Protein AF-A0A8H5KRY2-F1 (afdb_monomer_lite)

pLDDT: mean 78.8, std 14.28, range [39.06, 96.19]

Radius of gyration: 26.5 Å; chains: 1; bounding box: 62×58×70 Å

Foldseek 3Di:
DADPVNVCVCVVVVDDDDPVRCVVNVVDPDDDPCVPVVVVVVVVVVVVDDPVVVVVVVVVCCPVPDDPPVVVVVVVVVVVVVVCPDPVVVVVVVVVVPPDDPPDPPDDPCPCVVVVPDDDCPVVPPPVLVVLLCVVLVVVVVLPLAAAAEEEEQDDDDSNSVSPCSSSVVRNHHYHYDHNPDADPRVLVSCQVRVHPYYDHDPVSVVRVVVRVLLDDALAAEEEDADDCVDPQCCVVFVVVCVVRNHHYDYRPHDDLVCVLVSQQVRLHQEYEDECVSVVSNVPDDDDPCSVVGNHRHYDYDDDDPCNVVD

Secondary structure (DSSP, 8-state):
---HHHHHHHHHH-----HHHHHHHTS-S---SSHHHHHHHHHHHHHTS-HHHHHHHHHHHHHHHSPPHHHHHHHHHHHHHHHHTSHHHHHHHHHHHHS------SS--GGGGGGTS----TTTTSHHHHHHHHHHHHHHHHTT--TT-EEEEE--S-HHHHHHHHHHHHTT-EEEE--TT--HHHHHHHHHHH--SEEEE-GGGHHHHHHHHTTPPPTT-EEEE-S-TTSHHHIIIIIHHHHHHT-EEEE-SS--TTTHHHHHHHTT-SEEEEEHHHHHHHHTSPP-TTTT-S----EEEESPPTTTTT-

Structure (mmCIF, N/CA/C/O backbone):
data_AF-A0A8H5KRY2-F1
#
_entry.id   AF-A0A8H5KRY2-F1
#
loop_
_atom_site.group_PDB
_atom_site.id
_atom_site.type_symbol
_atom_site.label_atom_id
_atom_site.label_alt_id
_atom_site.label_comp_id
_atom_site.label_asym_id
_atom_site.label_entity_id
_atom_site.label_seq_id
_atom_site.pdbx_PDB_ins_code
_atom_site.Cartn_x
_atom_site.Cartn_y
_atom_site.Cartn_z
_atom_site.occupancy
_atom_site.B_iso_or_equiv
_atom_site.auth_seq_id
_atom_site.auth_comp_id
_atom_site.auth_asym_id
_atom_site.auth_atom_id
_atom_site.pdbx_PDB_model_num
ATOM 1 N N . MET A 1 1 ? 9.762 26.889 -26.342 1.00 57.19 1 MET A N 1
ATOM 2 C CA . MET A 1 1 ? 8.916 25.683 -26.213 1.00 57.19 1 MET A CA 1
ATOM 3 C C . MET A 1 1 ? 9.144 24.834 -27.455 1.00 57.19 1 MET A C 1
ATOM 5 O O . MET A 1 1 ? 8.959 25.343 -28.556 1.00 57.19 1 MET A O 1
ATOM 9 N N . MET A 1 2 ? 9.650 23.611 -27.299 1.00 72.12 2 MET A N 1
ATOM 10 C CA . MET A 1 2 ? 9.962 22.719 -28.420 1.00 72.12 2 MET A CA 1
ATOM 11 C C . MET A 1 2 ? 8.685 22.324 -29.180 1.00 72.12 2 MET A C 1
ATOM 13 O O . MET A 1 2 ? 7.719 21.864 -28.579 1.00 72.12 2 MET A O 1
ATOM 17 N N . GLY A 1 3 ? 8.675 22.492 -30.505 1.00 74.50 3 GLY A N 1
ATOM 18 C CA . GLY A 1 3 ? 7.568 22.036 -31.351 1.00 74.50 3 GLY A CA 1
ATOM 19 C C . GLY A 1 3 ? 7.585 20.517 -31.581 1.00 74.50 3 GLY A C 1
ATOM 20 O O . GLY A 1 3 ? 8.650 19.899 -31.598 1.00 74.50 3 GLY A O 1
ATOM 21 N N . LEU A 1 4 ? 6.412 19.921 -31.836 1.00 68.44 4 LEU A N 1
ATOM 22 C CA . LEU A 1 4 ? 6.223 18.466 -31.984 1.00 68.44 4 LEU A CA 1
ATOM 23 C C . LEU A 1 4 ? 7.150 17.817 -33.028 1.00 68.44 4 LEU A C 1
ATOM 25 O O . LEU A 1 4 ? 7.629 16.706 -32.825 1.00 68.44 4 LEU A O 1
ATOM 29 N N . LEU A 1 5 ? 7.420 18.502 -34.143 1.00 78.69 5 LEU A N 1
ATOM 30 C CA . LEU A 1 5 ? 8.296 17.981 -35.198 1.00 78.69 5 LEU A CA 1
ATOM 31 C C . LEU A 1 5 ? 9.750 17.863 -34.733 1.00 78.69 5 LEU A C 1
ATOM 33 O O . LEU A 1 5 ? 10.396 16.854 -35.001 1.00 78.69 5 LEU A O 1
ATOM 37 N N . LYS A 1 6 ? 10.242 18.856 -33.983 1.00 79.19 6 LYS A N 1
ATOM 38 C CA . LYS A 1 6 ? 11.609 18.840 -33.453 1.00 79.19 6 LYS A CA 1
ATOM 39 C C . LYS A 1 6 ? 11.765 17.801 -32.342 1.00 79.19 6 LYS A C 1
ATOM 41 O O . LYS A 1 6 ? 12.785 17.122 -32.290 1.00 79.19 6 LYS A O 1
ATOM 46 N N . ALA A 1 7 ? 10.729 17.618 -31.519 1.00 78.19 7 ALA A N 1
ATOM 47 C CA . ALA A 1 7 ? 10.675 16.546 -30.525 1.00 78.19 7 ALA A CA 1
ATOM 48 C C . ALA A 1 7 ? 10.750 15.157 -31.179 1.00 78.19 7 ALA A C 1
ATOM 50 O O . ALA A 1 7 ? 11.554 14.322 -30.770 1.00 78.19 7 ALA A O 1
ATOM 51 N N . LYS A 1 8 ? 9.964 14.927 -32.241 1.00 79.50 8 LYS A N 1
ATOM 52 C CA . LYS A 1 8 ? 9.991 13.671 -33.007 1.00 79.50 8 LYS A CA 1
ATOM 53 C C . LYS A 1 8 ? 11.346 13.424 -33.667 1.00 79.50 8 LYS A C 1
ATOM 55 O O . LYS A 1 8 ? 11.845 12.311 -33.591 1.00 79.50 8 LYS A O 1
ATOM 60 N N . GLU A 1 9 ? 11.957 14.442 -34.273 1.00 86.38 9 GLU A N 1
ATOM 61 C CA . GLU A 1 9 ? 13.301 14.329 -34.857 1.00 86.38 9 GLU A CA 1
ATOM 62 C C . GLU A 1 9 ? 14.327 13.856 -33.815 1.00 86.38 9 GLU A C 1
ATOM 64 O O . GLU A 1 9 ? 15.066 12.910 -34.076 1.00 86.38 9 GLU A O 1
ATOM 69 N N . LEU A 1 10 ? 14.351 14.464 -32.624 1.00 84.12 10 LEU A N 1
ATOM 70 C CA . LEU A 1 10 ? 15.296 14.099 -31.564 1.00 84.12 10 LEU A CA 1
ATOM 71 C C . LEU A 1 10 ? 15.078 12.669 -31.054 1.00 84.12 10 LEU A C 1
ATOM 73 O O . LEU A 1 10 ? 16.037 11.906 -30.956 1.00 84.12 10 LEU A O 1
ATOM 77 N N . LEU A 1 11 ? 13.824 12.289 -30.789 1.00 79.50 11 LEU A N 1
ATOM 78 C CA . LEU A 1 11 ? 13.480 10.952 -30.295 1.00 79.50 11 LEU A CA 1
ATOM 79 C C . LEU A 1 11 ? 13.771 9.849 -31.320 1.00 79.50 11 LEU A C 1
ATOM 81 O O . LEU A 1 11 ? 14.232 8.776 -30.945 1.00 79.50 11 LEU A O 1
ATOM 85 N N . LEU A 1 12 ? 13.514 10.104 -32.605 1.00 78.62 12 LEU A N 1
ATOM 86 C CA . LEU A 1 12 ? 13.678 9.102 -33.663 1.00 78.62 12 LEU A CA 1
ATOM 87 C C . LEU A 1 12 ? 15.126 8.964 -34.143 1.00 78.62 12 LEU A C 1
ATOM 89 O O . LEU A 1 12 ? 15.517 7.890 -34.589 1.00 78.62 12 LEU A O 1
ATOM 93 N N . THR A 1 13 ? 15.921 10.035 -34.083 1.00 86.94 13 THR A N 1
ATOM 94 C CA . THR A 1 13 ? 17.319 10.006 -34.548 1.00 86.94 13 THR A CA 1
ATOM 95 C C . THR A 1 13 ? 18.311 9.667 -33.443 1.00 86.94 13 THR A C 1
ATOM 97 O O . THR A 1 13 ? 19.417 9.225 -33.746 1.00 86.94 13 THR A O 1
ATOM 100 N N . GLY A 1 14 ? 17.953 9.898 -32.174 1.00 79.38 14 GLY A N 1
ATOM 101 C CA . GLY A 1 14 ? 18.847 9.687 -31.035 1.00 79.38 14 GLY A CA 1
ATOM 102 C C . GLY A 1 14 ? 20.117 10.544 -31.081 1.00 79.38 14 GLY A C 1
ATOM 103 O O . GLY A 1 14 ? 21.103 10.206 -30.426 1.00 79.38 14 GLY A O 1
ATOM 104 N N . ARG A 1 15 ? 20.138 11.624 -31.878 1.00 88.38 15 ARG A N 1
ATOM 105 C CA . ARG A 1 15 ? 21.327 12.472 -32.000 1.00 88.38 15 ARG A CA 1
ATOM 106 C C . ARG A 1 15 ? 21.624 13.165 -30.675 1.00 88.38 15 ARG A C 1
ATOM 108 O O . ARG A 1 15 ? 20.718 13.628 -29.981 1.00 88.38 15 ARG A O 1
ATOM 115 N N . LEU A 1 16 ? 22.909 13.297 -30.370 1.00 83.56 16 LEU A N 1
ATOM 116 C CA . LEU A 1 16 ? 23.347 14.124 -29.257 1.00 83.56 16 LEU A CA 1
ATOM 117 C C . LEU A 1 16 ? 23.107 15.601 -29.593 1.00 83.56 16 LEU A C 1
ATOM 119 O O . LEU A 1 16 ? 23.296 16.039 -30.731 1.00 83.56 16 LEU A O 1
ATOM 123 N N . VAL A 1 17 ? 22.666 16.343 -28.586 1.00 87.81 17 VAL A N 1
ATOM 124 C CA . VAL A 1 17 ? 22.404 17.783 -28.627 1.00 87.81 17 VAL A CA 1
ATOM 125 C C . VAL A 1 17 ? 23.315 18.461 -27.618 1.00 87.81 17 VAL A C 1
ATOM 127 O O . VAL A 1 17 ? 23.523 17.936 -26.523 1.00 87.81 17 VAL A O 1
ATOM 130 N N . ASP A 1 18 ? 23.886 19.599 -27.998 1.00 89.62 18 ASP A N 1
ATOM 131 C CA . ASP A 1 18 ? 24.732 20.381 -27.101 1.00 89.62 18 ASP A CA 1
ATOM 132 C C . ASP A 1 18 ? 23.902 21.162 -26.070 1.00 89.62 18 ASP A C 1
ATOM 134 O O . ASP A 1 18 ? 22.686 21.325 -26.194 1.00 89.62 18 ASP A O 1
ATOM 138 N N . VAL A 1 19 ? 24.571 21.630 -25.017 1.00 84.12 19 VAL A N 1
ATOM 139 C CA . VAL A 1 19 ? 23.925 22.288 -23.874 1.00 84.12 19 VAL A CA 1
ATOM 140 C C . VAL A 1 19 ? 23.198 23.580 -24.286 1.00 84.12 19 VAL A C 1
ATOM 142 O O . VAL A 1 19 ? 22.109 23.855 -23.775 1.00 84.12 19 VAL A O 1
ATOM 145 N N . ASP A 1 20 ? 23.739 24.337 -25.243 1.00 85.88 20 ASP A N 1
ATOM 146 C CA . ASP A 1 20 ? 23.139 25.587 -25.721 1.00 85.88 20 ASP A CA 1
ATOM 147 C C . ASP A 1 20 ? 21.869 25.326 -26.541 1.00 85.88 20 ASP A C 1
ATOM 149 O O . ASP A 1 20 ? 20.881 26.063 -26.445 1.00 85.88 20 ASP A O 1
ATOM 153 N N . GLU A 1 21 ? 21.870 24.266 -27.349 1.00 86.25 21 GLU A N 1
ATOM 154 C CA . GLU A 1 21 ? 20.712 23.804 -28.101 1.00 86.25 21 GLU A CA 1
ATOM 155 C C . GLU A 1 21 ? 19.612 23.333 -27.142 1.00 86.25 21 GLU A C 1
ATOM 157 O O . GLU A 1 21 ? 18.461 23.752 -27.270 1.00 86.25 21 GLU A O 1
ATOM 162 N N . VAL A 1 22 ? 19.957 22.530 -26.132 1.00 86.12 22 VAL A N 1
ATOM 163 C CA . VAL A 1 22 ? 19.016 22.030 -25.116 1.00 86.12 22 VAL A CA 1
ATOM 164 C C . VAL A 1 22 ? 18.377 23.188 -24.329 1.00 86.12 22 VAL A C 1
ATOM 166 O O . VAL A 1 22 ? 17.161 23.175 -24.101 1.00 86.12 22 VAL A O 1
ATOM 169 N N . LEU A 1 23 ? 19.149 24.227 -23.985 1.00 86.06 23 LEU A N 1
ATOM 170 C CA . LEU A 1 23 ? 18.635 25.440 -23.339 1.00 86.06 23 LEU A CA 1
ATOM 171 C C . LEU A 1 23 ? 17.669 26.211 -24.257 1.00 86.06 23 LEU A C 1
ATOM 173 O O . LEU A 1 23 ? 16.563 26.555 -23.843 1.00 86.06 23 LEU A O 1
ATOM 177 N N . LYS A 1 24 ? 18.023 26.424 -25.533 1.00 85.94 24 LYS A N 1
ATOM 178 C CA . LYS A 1 24 ? 17.151 27.101 -26.521 1.00 85.94 24 LYS A CA 1
ATOM 179 C C . LYS A 1 24 ? 15.856 26.338 -26.791 1.00 85.94 24 LYS A C 1
ATOM 181 O O . LYS A 1 24 ? 14.807 26.940 -27.026 1.00 85.94 24 LYS A O 1
ATOM 186 N N . LEU A 1 25 ? 15.923 25.011 -26.760 1.00 85.00 25 LEU A N 1
ATOM 187 C CA . LEU A 1 25 ? 14.765 24.138 -26.921 1.00 85.00 25 LEU A CA 1
ATOM 188 C C . LEU A 1 25 ? 13.836 24.167 -25.694 1.00 85.00 25 LEU A C 1
ATOM 190 O O . LEU A 1 25 ? 12.665 23.791 -25.811 1.00 85.00 25 LEU A O 1
ATOM 194 N N . GLY A 1 26 ? 14.317 24.672 -24.552 1.00 82.31 26 GLY A N 1
ATOM 195 C CA . GLY A 1 26 ? 13.592 24.696 -23.282 1.00 82.31 26 GLY A CA 1
ATOM 196 C C . GLY A 1 26 ? 13.529 23.328 -22.605 1.00 82.31 26 GLY A C 1
ATOM 197 O O . GLY A 1 26 ? 12.585 23.062 -21.868 1.00 82.31 26 GLY A O 1
ATOM 198 N N . LEU A 1 27 ? 14.490 22.448 -22.902 1.00 81.31 27 LEU A N 1
ATOM 199 C CA . LEU A 1 27 ? 14.669 21.163 -22.220 1.00 81.31 27 LEU A CA 1
ATOM 200 C C . LEU A 1 27 ? 15.447 21.314 -20.903 1.00 81.31 27 LEU A C 1
ATOM 202 O O . LEU A 1 27 ? 15.324 20.474 -20.018 1.00 81.31 27 LEU A O 1
ATOM 206 N N . LEU A 1 28 ? 16.228 22.390 -20.777 1.00 84.25 28 LEU A N 1
ATOM 207 C CA . LEU A 1 28 ? 16.838 22.846 -19.532 1.00 84.25 28 LEU A CA 1
ATOM 208 C C . LEU A 1 28 ? 16.259 24.206 -19.153 1.00 84.25 28 LEU A C 1
ATOM 210 O O . LEU A 1 28 ? 15.974 25.031 -20.022 1.00 84.25 28 LEU A O 1
ATOM 214 N N . THR A 1 29 ? 16.117 24.435 -17.851 1.00 81.12 29 THR A N 1
ATOM 215 C CA . THR A 1 29 ? 15.666 25.722 -17.309 1.00 81.12 29 THR A CA 1
ATOM 216 C C . THR A 1 29 ? 16.827 26.708 -17.178 1.00 81.12 29 THR A C 1
ATOM 218 O O . THR A 1 29 ? 16.670 27.884 -17.490 1.00 81.12 29 THR A O 1
ATOM 221 N N . GLU A 1 30 ? 17.994 26.235 -16.736 1.00 86.00 30 GLU A N 1
ATOM 222 C CA . GLU A 1 30 ? 19.209 27.035 -16.558 1.00 86.00 30 GLU A CA 1
ATOM 223 C C . GLU A 1 30 ? 20.464 26.146 -16.591 1.00 86.00 30 GLU A C 1
ATOM 225 O O . GLU A 1 30 ? 20.375 24.924 -16.451 1.00 86.00 30 GLU A O 1
ATOM 230 N N . ILE A 1 31 ? 21.631 26.770 -16.766 1.00 87.25 31 ILE A N 1
ATOM 231 C CA . ILE A 1 31 ? 22.956 26.140 -16.686 1.00 87.25 31 ILE A CA 1
ATOM 232 C C . ILE A 1 31 ? 23.685 26.783 -15.503 1.00 87.25 31 ILE A C 1
ATOM 234 O O . ILE A 1 31 ? 23.642 28.002 -15.349 1.00 87.25 31 ILE A O 1
ATOM 238 N N . SER A 1 32 ? 24.341 25.978 -14.667 1.00 89.56 32 SER A N 1
ATOM 239 C CA . SER A 1 32 ? 25.079 26.458 -13.495 1.00 89.56 32 SER A CA 1
ATOM 240 C C . SER A 1 32 ? 26.423 25.748 -13.371 1.00 89.56 32 SER A C 1
ATOM 242 O O . SER A 1 32 ? 26.492 24.534 -13.562 1.00 89.56 32 SER A O 1
ATOM 244 N N . ASP A 1 33 ? 27.463 26.503 -13.009 1.00 91.19 33 ASP A N 1
ATOM 245 C CA . ASP A 1 33 ? 28.808 25.977 -12.741 1.00 91.19 33 ASP A CA 1
ATOM 246 C C . ASP A 1 33 ? 28.853 25.113 -11.465 1.00 91.19 33 ASP A C 1
ATOM 248 O O . ASP A 1 33 ? 29.684 24.211 -11.356 1.00 91.19 33 ASP A O 1
ATOM 252 N N . ASP A 1 34 ? 27.929 25.347 -10.521 1.00 92.50 34 ASP A N 1
ATOM 253 C CA . ASP A 1 34 ? 27.713 24.511 -9.333 1.00 92.50 34 ASP A CA 1
ATOM 254 C C . ASP A 1 34 ? 26.227 24.106 -9.223 1.00 92.50 34 ASP A C 1
ATOM 256 O O . ASP A 1 34 ? 25.438 24.712 -8.481 1.00 92.50 34 ASP A O 1
ATOM 260 N N . PRO A 1 35 ? 25.809 23.060 -9.963 1.00 87.75 35 PRO A N 1
ATOM 261 C CA . PRO A 1 35 ? 24.406 22.664 -10.049 1.00 87.75 35 PRO A CA 1
ATOM 262 C C . PRO A 1 35 ? 23.843 22.190 -8.707 1.00 87.75 35 PRO A C 1
ATOM 264 O O . PRO A 1 35 ? 22.639 22.297 -8.469 1.00 87.75 35 PRO A O 1
ATOM 267 N N . LYS A 1 36 ? 24.693 21.686 -7.803 1.00 87.31 36 LYS A N 1
ATOM 268 C CA . LYS A 1 36 ? 24.257 21.209 -6.489 1.00 87.31 36 LYS A CA 1
ATOM 269 C C . LYS A 1 36 ? 23.879 22.378 -5.590 1.00 87.31 36 LYS A C 1
ATOM 271 O O . LYS A 1 36 ? 22.812 22.346 -4.975 1.00 87.31 36 LYS A O 1
ATOM 276 N N . VAL A 1 37 ? 24.730 23.402 -5.518 1.00 93.94 37 VAL A N 1
ATOM 277 C CA . VAL A 1 37 ? 24.430 24.617 -4.749 1.00 93.94 37 VAL A CA 1
ATOM 278 C C . VAL A 1 37 ? 23.183 25.291 -5.307 1.00 93.94 37 VAL A C 1
ATOM 280 O O . VAL A 1 37 ? 22.280 25.643 -4.546 1.00 93.94 37 VAL A O 1
ATOM 283 N N . ARG A 1 38 ? 23.078 25.382 -6.635 1.00 92.25 38 ARG A N 1
ATOM 284 C CA . ARG A 1 38 ? 21.930 26.014 -7.276 1.00 92.25 38 ARG A CA 1
ATOM 285 C C . ARG A 1 38 ? 20.615 25.268 -7.028 1.00 92.25 38 ARG A C 1
ATOM 287 O O . ARG A 1 38 ? 19.607 25.895 -6.704 1.00 92.25 38 ARG A O 1
ATOM 294 N N . ALA A 1 39 ? 20.627 23.935 -7.083 1.00 86.94 39 ALA A N 1
ATOM 295 C CA . ALA A 1 39 ? 19.458 23.118 -6.757 1.00 86.94 39 ALA A CA 1
ATOM 296 C C . ALA A 1 39 ? 18.996 23.305 -5.299 1.00 86.94 39 ALA A C 1
ATOM 298 O O . ALA A 1 39 ? 17.795 23.375 -5.037 1.00 86.94 39 ALA A O 1
ATOM 299 N N . LEU A 1 40 ? 19.933 23.421 -4.351 1.00 91.12 40 LEU A N 1
ATOM 300 C CA . LEU A 1 40 ? 19.617 23.680 -2.942 1.00 91.12 40 LEU A CA 1
ATOM 301 C C . LEU A 1 40 ? 19.021 25.075 -2.730 1.00 91.12 40 LEU A C 1
ATOM 303 O O . LEU A 1 40 ? 18.095 25.232 -1.935 1.00 91.12 40 LEU A O 1
ATOM 307 N N . GLU A 1 41 ? 19.510 26.080 -3.455 1.00 93.00 41 GLU A N 1
ATOM 308 C CA . GLU A 1 41 ? 18.940 27.425 -3.416 1.00 93.00 41 GLU A CA 1
ATOM 309 C C . GLU A 1 41 ? 17.497 27.439 -3.941 1.00 93.00 41 GLU A C 1
ATOM 311 O O . GLU A 1 41 ? 16.611 27.989 -3.287 1.00 93.00 41 GLU A O 1
ATOM 316 N N . LEU A 1 42 ? 17.243 26.771 -5.070 1.00 90.12 42 LEU A N 1
ATOM 317 C CA . LEU A 1 42 ? 15.901 26.575 -5.625 1.00 90.12 42 LEU A CA 1
ATOM 318 C C . LEU A 1 42 ? 14.976 25.849 -4.644 1.00 90.12 42 LEU A C 1
ATOM 320 O O . LEU A 1 42 ? 13.846 26.280 -4.426 1.00 90.12 42 LEU A O 1
ATOM 324 N N . ALA A 1 43 ? 15.455 24.780 -4.007 1.00 86.50 43 ALA A N 1
ATOM 325 C CA . ALA A 1 43 ? 14.689 24.060 -2.995 1.00 86.50 43 ALA A CA 1
ATOM 326 C C . ALA A 1 43 ? 14.328 24.966 -1.806 1.00 86.50 43 ALA A C 1
ATOM 328 O O . ALA A 1 43 ? 13.189 24.940 -1.336 1.00 86.50 43 ALA A O 1
ATOM 329 N N . ARG A 1 44 ? 15.263 25.817 -1.363 1.00 92.31 44 ARG A N 1
ATOM 330 C CA . ARG A 1 44 ? 15.027 26.805 -0.303 1.00 92.31 44 ARG A CA 1
ATOM 331 C C . ARG A 1 44 ? 13.965 27.822 -0.723 1.00 92.31 44 ARG A C 1
ATOM 333 O O . ARG A 1 44 ? 13.012 28.026 0.021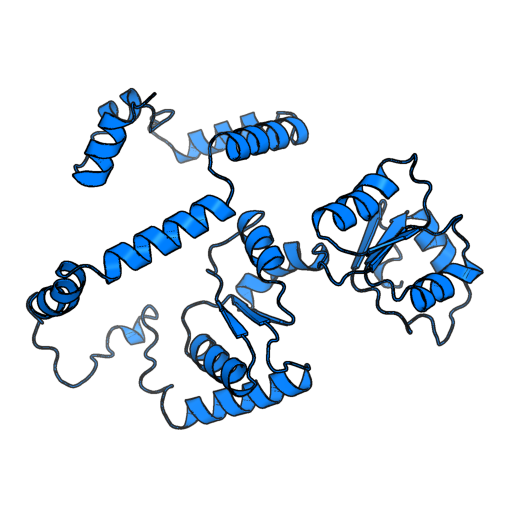 1.00 92.31 44 ARG A O 1
ATOM 340 N N . GLN A 1 45 ? 14.080 28.390 -1.923 1.00 91.69 45 GLN A N 1
ATOM 341 C CA . GLN A 1 45 ? 13.098 29.334 -2.471 1.00 91.69 45 GLN A CA 1
ATOM 342 C C . GLN A 1 45 ? 11.696 28.712 -2.555 1.00 91.69 45 GLN A C 1
ATOM 344 O O . GLN A 1 45 ? 10.718 29.324 -2.138 1.00 91.69 45 GLN A O 1
ATOM 349 N N . LEU A 1 46 ? 11.589 27.470 -3.035 1.00 87.69 46 LEU A N 1
ATOM 350 C CA . LEU A 1 46 ? 10.314 26.751 -3.107 1.00 87.69 46 LEU A CA 1
ATOM 351 C C . LEU A 1 46 ? 9.744 26.422 -1.720 1.00 87.69 46 LEU A C 1
ATOM 353 O O . LEU A 1 46 ? 8.527 26.405 -1.558 1.00 87.69 46 LEU A O 1
ATOM 357 N N . SER A 1 47 ? 10.595 26.185 -0.718 1.00 87.50 47 SER A N 1
ATOM 358 C CA . SER A 1 47 ? 10.160 25.882 0.653 1.00 87.50 47 SER A CA 1
ATOM 359 C C . SER A 1 47 ? 9.557 27.080 1.396 1.00 87.50 47 SER A C 1
ATOM 361 O O . SER A 1 47 ? 8.777 26.885 2.324 1.00 87.50 47 SER A O 1
ATOM 363 N N . GLU A 1 48 ? 9.888 28.307 0.983 1.00 89.81 48 GLU A N 1
ATOM 364 C CA . GLU A 1 48 ? 9.331 29.545 1.550 1.00 89.81 48 GLU A CA 1
ATOM 365 C C . GLU A 1 48 ? 7.923 29.856 1.014 1.00 89.81 48 GLU A C 1
ATOM 367 O O . GLU A 1 48 ? 7.206 30.690 1.569 1.00 89.81 48 GLU A O 1
ATOM 372 N N . LEU A 1 49 ? 7.508 29.187 -0.064 1.00 87.81 49 LEU A N 1
ATOM 373 C CA . LEU A 1 49 ? 6.205 29.381 -0.686 1.00 87.81 49 LEU A CA 1
ATOM 374 C C . LEU A 1 49 ? 5.120 28.512 -0.016 1.00 87.81 49 LEU A C 1
ATOM 376 O O . LEU A 1 49 ? 5.415 27.450 0.538 1.00 87.81 49 LEU A O 1
ATOM 380 N N . PRO A 1 50 ? 3.831 28.902 -0.099 1.00 80.69 50 PRO A N 1
ATOM 381 C CA . PRO A 1 50 ? 2.737 28.128 0.487 1.00 80.69 50 PRO A CA 1
ATOM 382 C C . PRO A 1 50 ? 2.642 26.714 -0.109 1.00 80.69 50 PRO A C 1
ATOM 384 O O . PRO A 1 50 ? 2.216 26.525 -1.253 1.00 80.69 50 PRO A O 1
ATOM 387 N N . SER A 1 51 ? 2.995 25.709 0.695 1.00 69.00 51 SER A N 1
ATOM 388 C CA . SER A 1 51 ? 3.148 24.310 0.270 1.00 69.00 51 SER A CA 1
ATOM 389 C C . SER A 1 51 ? 1.888 23.716 -0.368 1.00 69.00 51 SER A C 1
ATOM 391 O O . SER A 1 51 ? 1.976 23.037 -1.389 1.00 69.00 51 SER A O 1
ATOM 393 N N . VAL A 1 52 ? 0.704 24.025 0.171 1.00 62.53 52 VAL A N 1
ATOM 394 C CA . VAL A 1 52 ? -0.589 23.547 -0.355 1.00 62.53 52 VAL A CA 1
ATOM 395 C C . VAL A 1 52 ? -0.887 24.126 -1.743 1.00 62.53 52 VAL A C 1
ATOM 397 O O . VAL A 1 52 ? -1.357 23.412 -2.631 1.00 62.53 52 VAL A O 1
ATOM 400 N N . SER A 1 53 ? -0.578 25.408 -1.955 1.00 65.44 53 SER A N 1
ATOM 401 C CA . SER A 1 53 ? -0.804 26.091 -3.235 1.00 65.44 53 SER A CA 1
ATOM 402 C C . SER A 1 53 ? 0.158 25.587 -4.312 1.00 65.44 53 SER A C 1
ATOM 404 O O . SER A 1 53 ? -0.255 25.284 -5.434 1.00 65.44 53 SER A O 1
ATOM 406 N N . LEU A 1 54 ? 1.433 25.403 -3.951 1.00 72.81 54 LEU A N 1
ATOM 407 C CA . LEU A 1 54 ? 2.429 24.801 -4.834 1.00 72.81 54 LEU A CA 1
ATOM 408 C C . LEU A 1 54 ? 2.074 23.360 -5.212 1.00 72.81 54 LEU A C 1
ATOM 410 O O . LEU A 1 54 ? 2.121 23.013 -6.390 1.00 72.81 54 LEU A O 1
ATOM 414 N N . ALA A 1 55 ? 1.681 22.532 -4.240 1.00 64.81 55 ALA A N 1
ATOM 415 C CA . ALA A 1 55 ? 1.289 21.146 -4.487 1.00 64.81 55 ALA A CA 1
ATOM 416 C C . ALA A 1 55 ? 0.067 21.052 -5.413 1.00 64.81 55 ALA A C 1
ATOM 418 O O . ALA A 1 55 ? 0.048 20.236 -6.337 1.00 64.81 55 ALA A O 1
ATOM 419 N N . SER A 1 56 ? -0.922 21.926 -5.213 1.00 60.34 56 SER A N 1
ATOM 420 C CA . SER A 1 56 ? -2.118 21.993 -6.061 1.00 60.34 56 SER A CA 1
ATOM 421 C C . SER A 1 56 ? -1.777 22.451 -7.480 1.00 60.34 56 SER A C 1
ATOM 423 O O . SER A 1 56 ? -2.232 21.846 -8.447 1.00 60.34 56 SER A O 1
ATOM 425 N N . SER A 1 57 ? -0.916 23.464 -7.616 1.00 70.62 57 SER A N 1
ATOM 426 C CA . SER A 1 57 ? -0.460 23.978 -8.915 1.00 70.62 57 SER A CA 1
ATOM 427 C C . SER A 1 57 ? 0.349 22.935 -9.688 1.00 70.62 57 SER A C 1
ATOM 429 O O . SER A 1 57 ? 0.125 22.738 -10.880 1.00 70.62 57 SER A O 1
ATOM 431 N N . LYS A 1 58 ? 1.240 22.206 -9.002 1.00 73.06 58 LYS A N 1
ATOM 432 C CA . LYS A 1 58 ? 1.994 21.088 -9.581 1.00 73.06 58 LYS A CA 1
ATOM 433 C C . LYS A 1 58 ? 1.057 19.983 -10.069 1.00 73.06 58 LYS A C 1
ATOM 435 O O . LYS A 1 58 ? 1.153 19.572 -11.219 1.00 73.06 58 LYS A O 1
ATOM 440 N N . THR A 1 59 ? 0.116 19.566 -9.224 1.00 60.00 59 THR A N 1
ATOM 441 C CA . THR A 1 59 ? -0.854 18.512 -9.558 1.00 60.00 59 THR A CA 1
ATOM 442 C C . THR A 1 59 ? -1.717 18.916 -10.754 1.00 60.00 59 THR A C 1
ATOM 444 O O . THR A 1 59 ? -1.933 18.113 -11.658 1.00 60.00 59 THR A O 1
ATOM 447 N N . ALA A 1 60 ? -2.182 20.168 -10.805 1.00 62.22 60 ALA A N 1
ATOM 448 C CA . ALA A 1 60 ? -2.968 20.684 -11.922 1.00 62.22 60 ALA A CA 1
ATOM 449 C C . ALA A 1 60 ? -2.172 20.685 -13.236 1.00 62.22 60 ALA A C 1
ATOM 451 O O . ALA A 1 60 ? -2.699 20.268 -14.266 1.00 62.22 60 ALA A O 1
ATOM 452 N N . LEU A 1 61 ? -0.898 21.090 -13.202 1.00 63.81 61 LEU A N 1
ATOM 453 C CA . LEU A 1 61 ? -0.012 21.042 -14.367 1.00 63.81 61 LEU A CA 1
ATOM 454 C C . LEU A 1 61 ? 0.223 19.604 -14.839 1.00 63.81 61 LEU A C 1
ATOM 456 O O . LEU A 1 61 ? 0.059 19.325 -16.022 1.00 63.81 61 LEU A O 1
ATOM 460 N N . GLU A 1 62 ? 0.536 18.685 -13.925 1.00 58.50 62 GLU A N 1
ATOM 461 C CA . GLU A 1 62 ? 0.767 17.272 -14.250 1.00 58.50 62 GLU A CA 1
ATOM 462 C C . GLU A 1 62 ? -0.489 16.616 -14.842 1.00 58.50 62 GLU A C 1
ATOM 464 O O . GLU A 1 62 ? -0.418 15.938 -15.864 1.00 58.50 62 GLU A O 1
ATOM 469 N N . THR A 1 63 ? -1.656 16.887 -14.259 1.00 57.78 63 THR A N 1
ATOM 470 C CA . THR A 1 63 ? -2.935 16.314 -14.712 1.00 57.78 63 THR A CA 1
ATOM 471 C C . THR A 1 63 ? -3.391 16.889 -16.057 1.00 57.78 63 THR A C 1
ATOM 473 O O . THR A 1 63 ? -4.089 16.215 -16.809 1.00 57.78 63 THR A O 1
ATOM 476 N N . THR A 1 64 ? -3.016 18.134 -16.370 1.00 58.00 64 THR A N 1
ATOM 477 C CA . THR A 1 64 ? -3.403 18.805 -17.624 1.00 58.00 64 THR A CA 1
ATOM 478 C C . THR A 1 64 ? -2.452 18.474 -18.776 1.00 58.00 64 THR A C 1
ATOM 480 O O . THR A 1 64 ? -2.875 18.448 -19.930 1.00 58.00 64 THR A O 1
ATOM 483 N N . LEU A 1 65 ? -1.166 18.247 -18.487 1.00 59.03 65 LEU A N 1
ATOM 484 C CA . LEU A 1 65 ? -0.125 18.066 -19.505 1.00 59.03 65 LEU A CA 1
ATOM 485 C C . LEU A 1 65 ? 0.150 16.600 -19.851 1.00 59.03 65 LEU A C 1
ATOM 487 O O . LEU A 1 65 ? 0.540 16.315 -20.983 1.00 59.03 65 LEU A O 1
ATOM 491 N N . PHE A 1 66 ? -0.048 15.673 -18.914 1.00 58.50 66 PHE A N 1
ATOM 492 C CA . PHE A 1 66 ? 0.154 14.247 -19.155 1.00 58.50 66 PHE A CA 1
ATOM 493 C C . PHE A 1 66 ? -1.198 13.559 -19.346 1.00 58.50 66 PHE A C 1
ATOM 495 O O . PHE A 1 66 ? -2.146 13.808 -18.601 1.00 58.50 66 PHE A O 1
ATOM 502 N N . HIS A 1 67 ? -1.305 12.691 -20.359 1.00 55.44 67 HIS A N 1
ATOM 503 C CA . HIS A 1 67 ? -2.497 11.864 -20.535 1.00 55.44 67 HIS A CA 1
ATOM 504 C C . HIS A 1 67 ? -2.774 11.106 -19.228 1.00 55.44 67 HIS A C 1
ATOM 506 O O . HIS A 1 67 ? -1.842 10.714 -18.521 1.00 55.44 67 HIS A O 1
ATOM 512 N N . ASN A 1 68 ? -4.051 10.904 -18.883 1.00 63.03 68 ASN A N 1
ATOM 513 C CA . ASN A 1 68 ? -4.383 10.124 -17.694 1.00 63.03 68 ASN A CA 1
ATOM 514 C C . ASN A 1 68 ? -3.670 8.758 -17.755 1.00 63.03 68 ASN A C 1
ATOM 516 O O . ASN A 1 68 ? -3.541 8.170 -18.828 1.00 63.03 68 ASN A O 1
ATOM 520 N N . MET A 1 69 ? -3.195 8.265 -16.606 1.00 57.78 69 MET A N 1
ATOM 521 C CA . MET A 1 69 ? -2.372 7.047 -16.499 1.00 57.78 69 MET A CA 1
ATOM 522 C C . MET A 1 69 ? -2.948 5.863 -17.291 1.00 57.78 69 MET A C 1
ATOM 524 O O . MET A 1 69 ? -2.218 5.088 -17.896 1.00 57.78 69 MET A O 1
ATOM 528 N N . LYS A 1 70 ? -4.280 5.757 -17.337 1.00 53.94 70 LYS A N 1
ATOM 529 C CA . LYS A 1 70 ? -5.001 4.725 -18.084 1.00 53.94 70 LYS A CA 1
ATOM 530 C C . LYS A 1 70 ? -4.762 4.801 -19.598 1.00 53.94 70 LYS A C 1
ATOM 532 O O . LYS A 1 70 ? -4.635 3.758 -20.227 1.00 53.94 70 LYS A O 1
ATOM 537 N N . SER A 1 71 ? -4.706 5.999 -20.177 1.00 62.75 71 SER A N 1
ATOM 538 C CA . SER A 1 71 ? -4.374 6.197 -21.592 1.00 62.75 71 SER A CA 1
ATOM 539 C C . SER A 1 71 ? -2.911 5.864 -21.862 1.00 62.75 71 SER A C 1
ATOM 541 O O . SER A 1 71 ? -2.645 5.116 -22.790 1.00 62.75 71 SER A O 1
ATOM 543 N N . CYS A 1 72 ? -1.983 6.322 -21.012 1.00 59.34 72 CYS A N 1
ATOM 544 C CA . CYS A 1 72 ? -0.558 6.004 -21.160 1.00 59.34 72 CYS A CA 1
ATOM 545 C C . CYS A 1 72 ? -0.302 4.493 -21.122 1.00 59.34 72 CYS A C 1
ATOM 547 O O . CYS A 1 72 ? 0.385 3.972 -21.990 1.00 59.34 72 CYS A O 1
ATOM 549 N N . LEU A 1 73 ? -0.897 3.785 -20.156 1.00 58.03 73 LEU A N 1
ATOM 550 C CA . LEU A 1 73 ? -0.771 2.329 -20.041 1.00 58.03 73 LEU A CA 1
ATOM 551 C C . LEU A 1 73 ? -1.389 1.603 -21.240 1.00 58.03 73 LEU A C 1
ATOM 553 O O . LEU A 1 73 ? -0.859 0.593 -21.693 1.00 58.03 73 LEU A O 1
ATOM 557 N N . LYS A 1 74 ? -2.511 2.1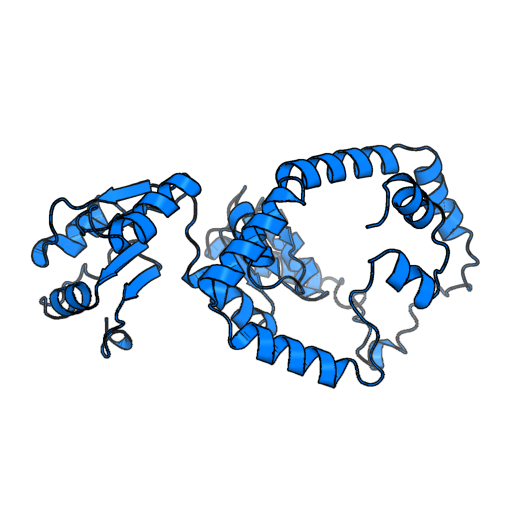07 -21.766 1.00 65.12 74 LYS A N 1
ATOM 558 C CA . LYS A 1 74 ? -3.137 1.540 -22.962 1.00 65.12 74 LYS A CA 1
ATOM 559 C C . LYS A 1 74 ? -2.243 1.724 -24.190 1.00 65.12 74 LYS A C 1
ATOM 561 O O . LYS A 1 74 ? -2.006 0.753 -24.902 1.00 65.12 74 LYS A O 1
ATOM 566 N N . ASP A 1 75 ? -1.717 2.927 -24.388 1.00 64.56 75 ASP A N 1
ATOM 567 C CA . ASP A 1 75 ? -0.800 3.234 -25.484 1.00 64.56 75 ASP A CA 1
ATOM 568 C C . ASP A 1 75 ? 0.492 2.411 -25.358 1.00 64.56 75 ASP A C 1
ATOM 570 O O . ASP A 1 75 ? 0.985 1.888 -26.351 1.00 64.56 75 ASP A O 1
ATOM 574 N N . GLU A 1 76 ? 1.014 2.216 -24.144 1.00 61.31 76 GLU A N 1
ATOM 575 C CA . GLU A 1 76 ? 2.193 1.384 -23.885 1.00 61.31 76 GLU A CA 1
ATOM 576 C C . GLU A 1 76 ? 1.948 -0.088 -24.241 1.00 61.31 76 GLU A C 1
ATOM 578 O O . GLU A 1 76 ? 2.764 -0.693 -24.935 1.00 61.31 76 GLU A O 1
ATOM 583 N N . VAL A 1 77 ? 0.801 -0.654 -23.845 1.00 62.59 77 VAL A N 1
ATOM 584 C CA . VAL A 1 77 ? 0.409 -2.023 -24.218 1.00 62.59 77 VAL A CA 1
ATOM 585 C C . VAL A 1 77 ? 0.253 -2.160 -25.733 1.00 62.59 77 VAL A C 1
ATOM 587 O O . VAL A 1 77 ? 0.737 -3.138 -26.309 1.00 62.59 77 VAL A O 1
ATOM 590 N N . GLU A 1 78 ? -0.396 -1.199 -26.393 1.00 63.72 78 GLU A N 1
ATOM 591 C CA . GLU A 1 78 ? -0.604 -1.213 -27.845 1.00 63.72 78 GLU A CA 1
ATOM 592 C C . GLU A 1 78 ? 0.722 -1.075 -28.610 1.00 63.72 78 GLU A C 1
ATOM 594 O O . GLU A 1 78 ? 0.993 -1.862 -29.520 1.00 63.72 78 GLU A O 1
ATOM 599 N N . VAL A 1 79 ? 1.593 -0.146 -28.201 1.00 63.19 79 VAL A N 1
ATOM 600 C CA . VAL A 1 79 ? 2.918 0.068 -28.802 1.00 63.19 79 VAL A CA 1
ATOM 601 C C . VAL A 1 79 ? 3.827 -1.136 -28.572 1.00 63.19 79 VAL A C 1
ATOM 603 O O . VAL A 1 79 ? 4.447 -1.610 -29.524 1.00 63.19 79 VAL A O 1
ATOM 606 N N . ALA A 1 80 ? 3.891 -1.676 -27.352 1.00 52.06 80 ALA A N 1
ATOM 607 C CA . ALA A 1 80 ? 4.696 -2.857 -27.055 1.00 52.06 80 ALA A CA 1
ATOM 608 C C . ALA A 1 80 ? 4.230 -4.063 -27.883 1.00 52.06 80 ALA A C 1
ATOM 610 O O . ALA A 1 80 ? 5.044 -4.701 -28.552 1.00 52.06 80 ALA A O 1
ATOM 611 N N . SER A 1 81 ? 2.920 -4.328 -27.913 1.00 61.97 81 SER A N 1
ATOM 612 C CA . SER A 1 81 ? 2.338 -5.418 -28.708 1.00 61.97 81 SER A CA 1
ATOM 613 C C . SER A 1 81 ? 2.649 -5.259 -30.196 1.00 61.97 81 SER A C 1
ATOM 615 O O . SER A 1 81 ? 3.036 -6.224 -30.854 1.00 61.97 81 SER A O 1
ATOM 617 N N . HIS A 1 82 ? 2.543 -4.036 -30.724 1.00 59.00 82 HIS A N 1
ATOM 618 C CA . HIS A 1 82 ? 2.880 -3.742 -32.112 1.00 59.00 82 HIS A CA 1
ATOM 619 C C . HIS A 1 82 ? 4.371 -3.964 -32.398 1.00 59.00 82 HIS A C 1
ATOM 621 O O . HIS A 1 82 ? 4.695 -4.595 -33.401 1.00 59.00 82 HIS A O 1
ATOM 627 N N . CYS A 1 83 ? 5.272 -3.499 -31.524 1.00 55.28 83 CYS A N 1
ATOM 628 C CA . CYS A 1 83 ? 6.721 -3.683 -31.649 1.00 55.28 83 CYS A CA 1
ATOM 629 C C . CYS A 1 83 ? 7.119 -5.164 -31.659 1.00 55.28 83 CYS A C 1
ATOM 631 O O . CYS A 1 83 ? 7.883 -5.575 -32.530 1.00 55.28 83 CYS A O 1
ATOM 633 N N . PHE A 1 84 ? 6.580 -5.976 -30.745 1.00 57.19 84 PHE A N 1
ATOM 634 C CA . PHE A 1 84 ? 6.889 -7.409 -30.673 1.00 57.19 84 PHE A CA 1
ATOM 635 C C . PHE A 1 84 ? 6.269 -8.233 -31.808 1.00 57.19 84 PHE A C 1
ATOM 637 O O . PHE A 1 84 ? 6.765 -9.316 -32.110 1.00 57.19 84 PHE A O 1
ATOM 644 N N . ALA A 1 85 ? 5.223 -7.722 -32.461 1.00 68.56 85 ALA A N 1
ATOM 645 C CA . ALA A 1 85 ? 4.602 -8.363 -33.617 1.00 68.56 85 ALA A CA 1
ATOM 646 C C . ALA A 1 85 ? 5.329 -8.090 -34.951 1.00 68.56 85 ALA A C 1
ATOM 648 O O . ALA A 1 85 ? 4.992 -8.714 -35.958 1.00 68.56 85 ALA A O 1
ATOM 649 N N . GLN A 1 86 ? 6.307 -7.173 -34.994 1.00 68.31 86 GLN A N 1
ATOM 650 C CA . GLN A 1 86 ? 7.032 -6.866 -36.233 1.00 68.31 86 GLN A CA 1
ATOM 651 C C . GLN A 1 86 ? 8.056 -7.950 -36.593 1.00 68.31 86 GLN A C 1
ATOM 653 O O . GLN A 1 86 ? 8.697 -8.542 -35.725 1.00 68.31 86 GLN A O 1
ATOM 658 N N . SER A 1 87 ? 8.304 -8.132 -37.895 1.00 71.00 87 SER A N 1
ATOM 659 C CA . SER A 1 87 ? 9.385 -8.993 -38.405 1.00 71.00 87 SER A CA 1
ATOM 660 C C . SER A 1 87 ? 10.762 -8.601 -37.862 1.00 71.00 87 SER A C 1
ATOM 662 O O . SER A 1 87 ? 11.623 -9.455 -37.671 1.00 71.00 87 SER A O 1
ATOM 664 N N . ASP A 1 88 ? 10.956 -7.319 -37.558 1.00 66.12 88 ASP A N 1
ATOM 665 C CA . ASP A 1 88 ? 12.215 -6.785 -37.041 1.00 66.12 88 ASP A CA 1
ATOM 666 C C . ASP A 1 88 ? 12.487 -7.234 -35.600 1.00 66.12 88 ASP A C 1
ATOM 668 O O . ASP A 1 88 ? 13.642 -7.441 -35.223 1.00 66.12 88 ASP A O 1
ATOM 672 N N . ALA A 1 89 ? 11.441 -7.488 -34.803 1.00 58.47 89 ALA A N 1
ATOM 673 C CA . ALA A 1 89 ? 11.598 -8.088 -33.480 1.00 58.47 89 ALA A CA 1
ATOM 674 C C . ALA A 1 89 ? 12.166 -9.514 -33.577 1.00 58.47 89 ALA A C 1
ATOM 676 O O . ALA A 1 89 ? 13.004 -9.902 -32.759 1.00 58.47 89 ALA A O 1
ATOM 677 N N . ALA A 1 90 ? 11.806 -10.260 -34.630 1.00 64.62 90 ALA A N 1
ATOM 678 C CA . ALA A 1 90 ? 12.379 -11.575 -34.915 1.00 64.62 90 ALA A CA 1
ATOM 679 C C . ALA A 1 90 ? 13.860 -11.502 -35.328 1.00 64.62 90 ALA A C 1
ATOM 681 O O . ALA A 1 90 ? 14.585 -12.478 -35.147 1.00 64.62 90 ALA A O 1
ATOM 682 N N . LEU A 1 91 ? 14.331 -10.348 -35.822 1.00 64.94 91 LEU A N 1
ATOM 683 C CA . LEU A 1 91 ? 15.748 -10.077 -36.093 1.00 64.94 91 LEU A CA 1
ATOM 684 C C . LEU A 1 91 ? 16.517 -9.629 -34.842 1.00 64.94 91 LEU A C 1
ATOM 686 O O . LEU A 1 91 ? 17.745 -9.714 -34.825 1.00 64.94 91 LEU A O 1
ATOM 690 N N . GLY A 1 92 ? 15.830 -9.205 -33.777 1.00 58.03 92 GLY A N 1
ATOM 691 C CA . GLY A 1 92 ? 16.448 -8.764 -32.525 1.00 58.03 92 GLY A CA 1
ATOM 692 C C . GLY A 1 92 ? 17.311 -9.846 -31.872 1.00 58.03 92 GLY A C 1
ATOM 693 O O . GLY A 1 92 ? 18.474 -9.598 -31.556 1.00 58.03 92 GLY A O 1
ATOM 694 N N . TYR A 1 93 ? 16.780 -11.066 -31.746 1.00 53.78 93 TYR A N 1
ATOM 695 C CA . TYR A 1 93 ? 17.506 -12.217 -31.195 1.00 53.78 93 TYR A CA 1
ATOM 696 C C . TYR A 1 93 ? 18.710 -12.645 -32.058 1.00 53.78 93 TYR A C 1
ATOM 698 O O . TYR A 1 93 ? 19.813 -12.729 -31.517 1.00 53.78 93 TYR A O 1
ATOM 706 N N . PRO A 1 94 ? 18.563 -12.866 -33.381 1.00 64.25 94 PRO A N 1
ATOM 707 C CA . PRO A 1 94 ? 19.682 -13.153 -34.276 1.00 64.25 94 PRO A CA 1
ATOM 708 C C . PRO A 1 94 ? 20.757 -12.064 -34.275 1.00 64.25 94 PRO A C 1
ATOM 710 O O . PRO A 1 94 ? 21.936 -12.386 -34.203 1.00 64.25 94 PRO A O 1
ATOM 713 N N . ASN A 1 95 ? 20.379 -10.782 -34.304 1.00 70.56 95 ASN A N 1
ATOM 714 C CA . ASN A 1 95 ? 21.331 -9.668 -34.313 1.00 70.56 95 ASN A CA 1
ATOM 715 C C . ASN A 1 95 ? 22.057 -9.519 -32.973 1.00 70.56 95 ASN A C 1
ATOM 717 O O . ASN A 1 95 ? 23.251 -9.219 -32.950 1.00 70.56 95 ASN A O 1
ATOM 721 N N . PHE A 1 96 ? 21.363 -9.751 -31.856 1.00 56.28 96 PHE A N 1
ATOM 722 C CA . PHE A 1 96 ? 21.977 -9.801 -30.533 1.00 56.28 96 PHE A CA 1
ATOM 723 C C . PHE A 1 96 ? 22.944 -10.986 -30.410 1.00 56.28 96 PHE A C 1
ATOM 725 O O . PHE A 1 96 ? 24.059 -10.806 -29.933 1.00 56.28 96 PHE A O 1
ATOM 732 N N . ALA A 1 97 ? 22.564 -12.164 -30.912 1.00 55.44 97 ALA A N 1
ATOM 733 C CA . ALA A 1 97 ? 23.410 -13.357 -30.933 1.00 55.44 97 ALA A CA 1
ATOM 734 C C . ALA A 1 97 ? 24.602 -13.245 -31.907 1.00 55.44 97 ALA A C 1
ATOM 736 O O . ALA A 1 97 ? 25.656 -13.833 -31.667 1.00 55.44 97 ALA A O 1
ATOM 737 N N . ALA A 1 98 ? 24.454 -12.486 -32.998 1.00 65.81 98 ALA A N 1
ATOM 738 C CA . ALA A 1 98 ? 25.493 -12.247 -34.001 1.00 65.81 98 ALA A CA 1
ATOM 739 C C . ALA A 1 98 ? 26.490 -11.146 -33.603 1.00 65.81 98 ALA A C 1
ATOM 741 O O . ALA A 1 98 ? 27.577 -11.068 -34.187 1.00 65.81 98 ALA A O 1
ATOM 742 N N . ARG A 1 99 ? 26.177 -10.306 -32.600 1.00 59.91 99 ARG A N 1
ATOM 743 C CA . ARG A 1 99 ? 27.196 -9.467 -31.950 1.00 59.91 99 ARG A CA 1
ATOM 744 C C . ARG A 1 99 ? 28.236 -10.418 -31.384 1.00 59.91 99 ARG A C 1
ATOM 746 O O . ARG A 1 99 ? 27.893 -11.194 -30.504 1.00 59.91 99 ARG A O 1
ATOM 753 N N . LYS A 1 100 ? 29.463 -10.377 -31.933 1.00 46.59 100 LYS A N 1
ATOM 754 C CA . LYS A 1 100 ? 30.585 -11.271 -31.596 1.00 46.59 100 LYS A CA 1
ATOM 755 C C . LYS A 1 100 ? 30.501 -11.700 -30.134 1.00 46.59 100 LYS A C 1
ATOM 757 O O . LYS A 1 100 ? 30.903 -10.956 -29.242 1.00 46.59 100 LYS A O 1
ATOM 762 N N . ALA A 1 101 ? 29.994 -12.910 -29.919 1.00 47.41 101 ALA A N 1
ATOM 763 C CA . ALA A 1 101 ? 30.193 -13.607 -28.677 1.00 47.41 101 ALA A CA 1
ATOM 764 C C . ALA A 1 101 ? 31.707 -13.763 -28.561 1.00 47.41 101 ALA A C 1
ATOM 766 O O . ALA A 1 101 ? 32.327 -14.531 -29.301 1.00 47.41 101 ALA A O 1
ATOM 767 N N . THR A 1 102 ? 32.331 -12.997 -27.668 1.00 43.59 102 THR A N 1
ATOM 768 C CA . THR A 1 102 ? 33.565 -13.452 -27.039 1.00 43.59 102 THR A CA 1
ATOM 769 C C . THR A 1 102 ? 33.248 -14.871 -26.610 1.00 43.59 102 THR A C 1
ATOM 771 O O . THR A 1 102 ? 32.274 -15.057 -25.888 1.00 43.59 102 THR A O 1
ATOM 774 N N . THR A 1 103 ? 33.956 -15.857 -27.161 1.00 44.47 103 THR A N 1
ATOM 775 C CA . THR A 1 103 ? 33.733 -17.285 -26.920 1.00 44.47 103 THR A CA 1
ATOM 776 C C . THR A 1 103 ? 33.711 -17.533 -25.418 1.00 44.47 103 THR A C 1
ATOM 778 O O . THR A 1 103 ? 34.754 -17.728 -24.791 1.00 44.47 103 THR A O 1
ATOM 781 N N . ALA A 1 104 ? 32.519 -17.447 -24.836 1.00 41.25 104 ALA A N 1
ATOM 782 C CA . ALA A 1 104 ? 32.284 -17.699 -23.441 1.00 41.25 104 ALA A CA 1
ATOM 783 C C . ALA A 1 104 ? 32.371 -19.209 -23.318 1.00 41.25 104 ALA A C 1
ATOM 785 O O . ALA A 1 104 ? 31.584 -19.956 -23.903 1.00 41.25 104 ALA A O 1
ATOM 786 N N . ARG A 1 105 ? 33.422 -19.645 -22.630 1.00 41.31 105 ARG A N 1
ATOM 787 C CA . ARG A 1 105 ? 33.565 -21.020 -22.179 1.00 41.31 105 ARG A CA 1
ATOM 788 C C . ARG A 1 105 ? 32.240 -21.443 -21.545 1.00 41.31 105 ARG A C 1
ATOM 790 O O . ARG A 1 105 ? 31.668 -20.697 -20.756 1.00 41.31 105 ARG A O 1
ATOM 797 N N . LEU A 1 106 ? 31.778 -22.644 -21.873 1.00 39.06 106 LEU A N 1
ATOM 798 C CA . LEU A 1 106 ? 30.844 -23.370 -21.018 1.00 39.06 106 LEU A CA 1
ATOM 799 C C . LEU A 1 106 ? 31.510 -23.482 -19.636 1.00 39.06 106 LEU A C 1
ATOM 801 O O . LEU A 1 106 ? 32.458 -24.245 -19.463 1.00 39.06 106 LEU A O 1
ATOM 805 N N . GLY A 1 107 ? 31.091 -22.619 -18.712 1.00 44.88 107 GLY A N 1
ATOM 806 C CA . GLY A 1 107 ? 31.712 -22.402 -17.406 1.00 44.88 107 GLY A CA 1
ATOM 807 C C . GLY A 1 107 ? 31.705 -20.916 -17.043 1.00 44.88 107 GLY A C 1
ATOM 808 O O . GLY A 1 107 ? 32.473 -20.135 -17.602 1.00 44.88 107 GLY A O 1
ATOM 809 N N . HIS A 1 108 ? 30.822 -20.530 -16.121 1.00 50.34 108 HIS A N 1
ATOM 810 C CA . HIS A 1 108 ? 30.716 -19.164 -15.603 1.00 50.34 108 HIS A CA 1
ATOM 811 C C . HIS A 1 108 ? 32.042 -18.750 -14.929 1.00 50.34 108 HIS A C 1
ATOM 813 O O . HIS A 1 108 ? 32.521 -19.449 -14.036 1.00 50.34 108 HIS A O 1
ATOM 819 N N . ASP A 1 109 ? 32.650 -17.630 -15.345 1.00 49.59 109 ASP A N 1
ATOM 820 C CA . ASP A 1 109 ? 33.810 -17.047 -14.650 1.00 49.59 109 ASP A CA 1
ATOM 821 C C . ASP A 1 109 ? 33.307 -16.269 -13.420 1.00 49.59 109 ASP A C 1
ATOM 823 O O . ASP A 1 109 ? 32.782 -15.163 -13.534 1.00 49.59 109 ASP A O 1
ATOM 827 N N . THR A 1 110 ? 33.420 -16.868 -12.233 1.00 52.44 110 THR A N 1
ATOM 828 C CA . THR A 1 110 ? 32.902 -16.335 -10.960 1.00 52.44 110 THR A CA 1
ATOM 829 C C . THR A 1 110 ? 33.801 -15.270 -10.319 1.00 52.44 110 THR A C 1
ATOM 831 O O . THR A 1 110 ? 33.554 -14.836 -9.193 1.00 52.44 110 THR A O 1
ATOM 834 N N . LYS A 1 111 ? 34.844 -14.795 -11.009 1.00 48.03 111 LYS A N 1
ATOM 835 C CA . LYS A 1 111 ? 35.808 -13.831 -10.446 1.00 48.03 111 LYS A CA 1
ATOM 836 C C . LYS A 1 111 ? 35.202 -12.486 -10.041 1.00 48.03 111 LYS A C 1
ATOM 838 O O . LYS A 1 111 ? 35.716 -11.862 -9.116 1.00 48.03 111 LYS A O 1
ATOM 843 N N . ASP A 1 112 ? 34.116 -12.052 -10.681 1.00 44.84 112 ASP A N 1
ATOM 844 C CA . ASP A 1 112 ? 33.402 -10.822 -10.303 1.00 44.84 112 ASP A CA 1
ATOM 845 C C . ASP A 1 112 ? 32.283 -11.052 -9.267 1.00 44.84 112 ASP A C 1
ATOM 847 O O . ASP A 1 112 ? 31.830 -10.092 -8.644 1.00 44.84 112 ASP A O 1
ATOM 851 N N . VAL A 1 113 ? 31.911 -12.309 -8.979 1.00 50.19 113 VAL A N 1
ATOM 852 C CA . VAL A 1 113 ? 31.011 -12.665 -7.858 1.00 50.19 113 VAL A CA 1
ATOM 853 C C . VAL A 1 113 ? 31.660 -12.285 -6.524 1.00 50.19 113 VAL A C 1
ATOM 855 O O . VAL A 1 113 ? 31.007 -11.756 -5.628 1.00 50.19 113 VAL A O 1
ATOM 858 N N . ALA A 1 114 ? 32.984 -12.442 -6.423 1.00 47.78 114 ALA A N 1
ATOM 859 C CA . ALA A 1 114 ? 33.761 -12.053 -5.246 1.00 47.78 114 ALA A CA 1
ATOM 860 C C . ALA A 1 114 ? 33.782 -10.532 -4.983 1.00 47.78 114 ALA A C 1
ATOM 862 O O . ALA A 1 114 ? 34.130 -10.113 -3.881 1.00 47.78 114 ALA A O 1
ATOM 863 N N . LYS A 1 115 ? 33.407 -9.697 -5.965 1.00 50.66 115 LYS A N 1
ATOM 864 C CA . LYS A 1 115 ? 33.351 -8.231 -5.823 1.00 50.66 115 LYS A CA 1
ATOM 865 C C . LYS A 1 115 ? 31.972 -7.708 -5.399 1.00 50.66 115 LYS A C 1
ATOM 867 O O . LYS A 1 115 ? 31.790 -6.498 -5.341 1.00 50.66 115 LYS A O 1
ATOM 872 N N . GLY A 1 116 ? 31.003 -8.587 -5.126 1.00 48.97 116 GLY A N 1
ATOM 873 C CA . GLY A 1 116 ? 29.691 -8.226 -4.567 1.00 48.97 116 GLY A CA 1
ATOM 874 C C . GLY A 1 116 ? 28.693 -7.578 -5.539 1.00 48.97 116 GLY A C 1
ATOM 875 O O . GLY A 1 116 ? 27.532 -7.418 -5.180 1.00 48.97 116 GLY A O 1
ATOM 876 N N . ASN A 1 117 ? 29.101 -7.255 -6.770 1.00 46.78 117 ASN A N 1
ATOM 877 C CA . ASN A 1 117 ? 28.249 -6.584 -7.764 1.00 46.78 117 ASN A CA 1
ATOM 878 C C . ASN A 1 117 ? 27.394 -7.544 -8.612 1.00 46.78 117 ASN A C 1
ATOM 880 O O . ASN A 1 117 ? 26.525 -7.096 -9.355 1.00 46.78 117 ASN A O 1
ATOM 884 N N . ILE A 1 118 ? 27.646 -8.854 -8.540 1.00 51.03 118 ILE A N 1
ATOM 885 C CA . ILE A 1 118 ? 26.924 -9.882 -9.301 1.00 51.03 118 ILE A CA 1
ATOM 886 C C . ILE A 1 118 ? 26.522 -10.994 -8.331 1.00 51.03 118 ILE A C 1
ATOM 888 O O . ILE A 1 118 ? 27.385 -11.619 -7.715 1.00 51.03 118 ILE A O 1
ATOM 892 N N . ARG A 1 119 ? 25.213 -11.251 -8.202 1.00 55.56 119 ARG A N 1
ATOM 893 C CA . ARG A 1 119 ? 24.677 -12.394 -7.448 1.00 55.56 119 ARG A CA 1
ATOM 894 C C . ARG A 1 119 ? 24.603 -13.603 -8.380 1.00 55.56 119 ARG A C 1
ATOM 896 O O . ARG A 1 119 ? 23.779 -13.634 -9.290 1.00 55.56 119 ARG A O 1
ATOM 903 N N . ASP A 1 120 ? 25.487 -14.576 -8.182 1.00 57.12 120 ASP A N 1
ATOM 904 C CA . ASP A 1 120 ? 25.454 -15.836 -8.928 1.00 57.12 120 ASP A CA 1
ATOM 905 C C . ASP A 1 120 ? 24.321 -16.730 -8.409 1.00 57.12 120 ASP A C 1
ATOM 907 O O . ASP A 1 120 ? 24.371 -17.239 -7.291 1.00 57.12 120 ASP A O 1
ATOM 911 N N . LEU A 1 121 ? 23.288 -16.908 -9.230 1.00 56.00 121 LEU A N 1
ATOM 912 C CA . LEU A 1 121 ? 22.125 -17.731 -8.904 1.00 56.00 121 LEU A CA 1
ATOM 913 C C . LEU A 1 121 ? 22.343 -19.216 -9.240 1.00 56.00 121 LEU A C 1
ATOM 915 O O . LEU A 1 121 ? 21.512 -20.040 -8.875 1.00 56.00 121 LEU A O 1
ATOM 919 N N . SER A 1 122 ? 23.438 -19.588 -9.916 1.00 57.22 122 SER A N 1
ATOM 920 C CA . SER A 1 122 ? 23.652 -20.955 -10.421 1.00 57.22 122 SER A CA 1
ATOM 921 C C . SER A 1 122 ? 23.771 -22.009 -9.313 1.00 57.22 122 SER A C 1
ATOM 923 O O . SER A 1 122 ? 23.301 -23.133 -9.477 1.00 57.22 122 SER A O 1
ATOM 925 N N . THR A 1 123 ? 24.333 -21.647 -8.158 1.00 52.50 123 THR A N 1
ATOM 926 C CA . THR A 1 123 ? 24.411 -22.517 -6.972 1.00 52.50 123 THR A CA 1
ATOM 927 C C . THR A 1 123 ? 23.111 -22.519 -6.162 1.00 52.50 123 THR A C 1
ATOM 929 O O . THR A 1 123 ? 22.728 -23.552 -5.605 1.00 52.50 123 THR A O 1
ATOM 932 N N . ALA A 1 124 ? 22.393 -21.393 -6.143 1.00 51.34 124 ALA A N 1
ATOM 933 C CA . ALA A 1 124 ? 21.152 -21.219 -5.390 1.00 51.34 124 ALA A CA 1
ATOM 934 C C . ALA A 1 124 ? 19.915 -21.822 -6.092 1.00 51.34 124 ALA A C 1
ATOM 936 O O . ALA A 1 124 ? 18.985 -22.253 -5.413 1.00 51.34 124 ALA A O 1
ATOM 937 N N . LEU A 1 125 ? 19.940 -21.931 -7.429 1.00 54.19 125 LEU A N 1
ATOM 938 C CA . LEU A 1 125 ? 18.927 -22.587 -8.276 1.00 54.19 125 LEU A CA 1
ATOM 939 C C . LEU A 1 125 ? 18.998 -24.131 -8.258 1.00 54.19 125 LEU A C 1
ATOM 941 O O . LEU A 1 125 ? 18.307 -24.796 -9.028 1.00 54.19 125 LEU A O 1
ATOM 945 N N . SER A 1 126 ? 19.831 -24.713 -7.390 1.00 59.91 126 SER A N 1
ATOM 946 C CA . SER A 1 126 ? 19.897 -26.161 -7.156 1.00 59.91 126 SER A CA 1
ATOM 947 C C . SER A 1 126 ? 18.660 -26.674 -6.387 1.00 59.91 126 SER A C 1
ATOM 949 O O . SER A 1 126 ? 17.672 -25.959 -6.219 1.00 59.91 126 SER A O 1
ATOM 951 N N . SER A 1 127 ? 18.679 -27.917 -5.886 1.00 55.31 127 SER A N 1
ATOM 952 C CA . SER A 1 127 ? 17.566 -28.541 -5.138 1.00 55.31 127 SER A CA 1
ATOM 953 C C . SER A 1 127 ? 17.046 -27.728 -3.935 1.00 55.31 127 SER A C 1
ATOM 955 O O . SER A 1 127 ? 15.950 -27.988 -3.434 1.00 55.31 127 SER A O 1
ATOM 957 N N . SER A 1 128 ? 17.805 -26.732 -3.467 1.00 67.75 128 SER A N 1
ATOM 958 C CA . SER A 1 128 ? 17.376 -25.780 -2.439 1.00 67.75 128 SER A CA 1
ATOM 959 C C . SER A 1 128 ? 16.302 -24.800 -2.912 1.00 67.75 128 SER A C 1
ATOM 961 O O . SER A 1 128 ? 15.487 -24.386 -2.093 1.00 67.75 128 SER A O 1
ATOM 963 N N . PHE A 1 129 ? 16.268 -24.437 -4.199 1.00 77.75 129 PHE A N 1
ATOM 964 C CA . PHE A 1 129 ? 15.332 -23.436 -4.718 1.00 77.75 129 PHE A CA 1
ATOM 965 C C . PHE A 1 129 ? 13.882 -23.895 -4.593 1.00 77.75 129 PHE A C 1
ATOM 967 O O . PHE A 1 129 ? 13.045 -23.180 -4.048 1.00 77.75 129 PHE A O 1
ATOM 974 N N . ASP A 1 130 ? 13.599 -25.118 -5.044 1.00 80.56 130 ASP A N 1
ATOM 975 C CA . ASP A 1 130 ? 12.251 -25.677 -4.962 1.00 80.56 130 ASP A CA 1
ATOM 976 C C . ASP A 1 130 ? 11.806 -25.846 -3.508 1.00 80.56 130 ASP A C 1
ATOM 978 O O . ASP A 1 130 ? 10.694 -25.476 -3.137 1.00 80.56 130 ASP A O 1
ATOM 982 N N . THR A 1 131 ? 12.725 -26.308 -2.657 1.00 82.62 131 THR A N 1
ATOM 9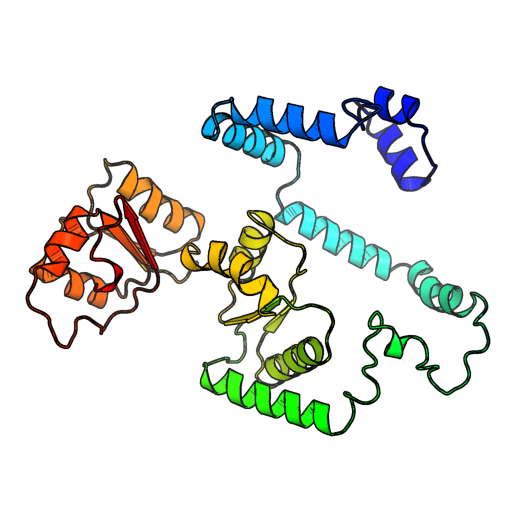83 C CA . THR A 1 131 ? 12.498 -26.433 -1.214 1.00 82.62 131 THR A CA 1
ATOM 984 C C . THR A 1 131 ? 12.149 -25.079 -0.588 1.00 82.62 131 THR A C 1
ATOM 986 O O . THR A 1 131 ? 11.197 -24.993 0.187 1.00 82.62 131 THR A O 1
ATOM 989 N N . ALA A 1 132 ? 12.870 -24.011 -0.946 1.00 82.50 132 ALA A N 1
ATOM 990 C CA . ALA A 1 132 ? 12.604 -22.656 -0.468 1.00 82.50 132 ALA A CA 1
ATOM 991 C C . ALA A 1 132 ? 11.260 -22.113 -0.983 1.00 82.50 132 ALA A C 1
ATOM 993 O O . ALA A 1 132 ? 10.477 -21.581 -0.196 1.00 82.50 132 ALA A O 1
ATOM 994 N N . ALA A 1 133 ? 10.948 -22.310 -2.269 1.00 87.50 133 ALA A N 1
ATOM 995 C CA . ALA A 1 133 ? 9.669 -21.910 -2.855 1.00 87.50 133 ALA A CA 1
ATOM 996 C C . ALA A 1 133 ? 8.485 -22.632 -2.190 1.00 87.50 133 ALA A C 1
ATOM 998 O O . ALA A 1 133 ? 7.478 -22.006 -1.862 1.00 87.50 133 ALA A O 1
ATOM 999 N N . VAL A 1 134 ? 8.606 -23.941 -1.938 1.00 90.56 134 VAL A N 1
ATOM 1000 C CA . VAL A 1 134 ? 7.586 -24.741 -1.242 1.00 90.56 134 VAL A CA 1
ATOM 1001 C C . VAL A 1 134 ? 7.433 -24.300 0.212 1.00 90.56 134 VAL A C 1
ATOM 1003 O O . VAL A 1 134 ? 6.306 -24.153 0.690 1.00 90.56 134 VAL A O 1
ATOM 1006 N N . ALA A 1 135 ? 8.539 -24.054 0.918 1.00 86.81 135 ALA A N 1
ATOM 1007 C CA . ALA A 1 135 ? 8.502 -23.572 2.294 1.00 86.81 135 ALA A CA 1
ATOM 1008 C C . ALA A 1 135 ? 7.816 -22.201 2.391 1.00 86.81 135 ALA A C 1
ATOM 1010 O O . ALA A 1 135 ? 6.925 -22.017 3.226 1.00 86.81 135 ALA A O 1
ATOM 1011 N N . LEU A 1 136 ? 8.169 -21.267 1.501 1.00 91.50 136 LEU A N 1
ATOM 1012 C CA . LEU A 1 136 ? 7.532 -19.958 1.436 1.00 91.50 136 LEU A CA 1
ATOM 1013 C C . LEU A 1 136 ? 6.049 -20.078 1.070 1.00 91.50 136 LEU A C 1
ATOM 1015 O O . LEU A 1 136 ? 5.229 -19.477 1.753 1.00 91.50 136 LEU A O 1
ATOM 1019 N N . ALA A 1 137 ? 5.674 -20.901 0.085 1.00 92.19 137 ALA A N 1
ATOM 1020 C CA . ALA A 1 137 ? 4.270 -21.149 -0.254 1.00 92.19 137 ALA A CA 1
ATOM 1021 C C . ALA A 1 137 ? 3.483 -21.693 0.953 1.00 92.19 137 ALA A C 1
ATOM 1023 O O . ALA A 1 137 ? 2.366 -21.260 1.228 1.00 92.19 137 ALA A O 1
ATOM 1024 N N . GLY A 1 138 ? 4.082 -22.594 1.737 1.00 89.81 138 GLY A N 1
ATOM 1025 C CA . GLY A 1 138 ? 3.499 -23.078 2.987 1.00 89.81 138 GLY A CA 1
ATOM 1026 C C . GLY A 1 138 ? 3.274 -21.965 4.018 1.00 89.81 138 GLY A C 1
ATOM 1027 O O . GLY A 1 138 ? 2.251 -21.966 4.702 1.00 89.81 138 GLY A O 1
ATOM 1028 N N . GLY A 1 139 ? 4.197 -21.006 4.119 1.00 89.62 139 GLY A N 1
ATOM 1029 C CA . GLY A 1 139 ? 4.045 -19.807 4.949 1.00 89.62 139 GLY A CA 1
ATOM 1030 C C . GLY A 1 139 ? 2.961 -18.858 4.431 1.00 89.62 139 GLY A C 1
ATOM 1031 O O . GLY A 1 139 ? 2.079 -18.467 5.190 1.00 89.62 139 GLY A O 1
ATOM 1032 N N . LEU A 1 140 ? 2.976 -18.557 3.132 1.00 90.88 140 LEU A N 1
ATOM 1033 C CA . LEU A 1 140 ? 2.004 -17.689 2.462 1.00 90.88 140 LEU A CA 1
ATOM 1034 C C . LEU A 1 140 ? 0.572 -18.223 2.590 1.00 90.88 140 LEU A C 1
ATOM 1036 O O . LEU A 1 140 ? -0.357 -17.464 2.851 1.00 90.88 140 LEU A O 1
ATOM 1040 N N . ARG A 1 141 ? 0.391 -19.543 2.512 1.00 90.75 141 ARG A N 1
ATOM 1041 C CA . ARG A 1 141 ? -0.909 -20.182 2.739 1.00 90.75 141 ARG A CA 1
ATOM 1042 C C . ARG A 1 141 ? -1.424 -19.989 4.168 1.00 90.75 141 ARG A C 1
ATOM 1044 O O . ARG A 1 141 ? -2.627 -19.876 4.367 1.00 90.75 141 ARG A O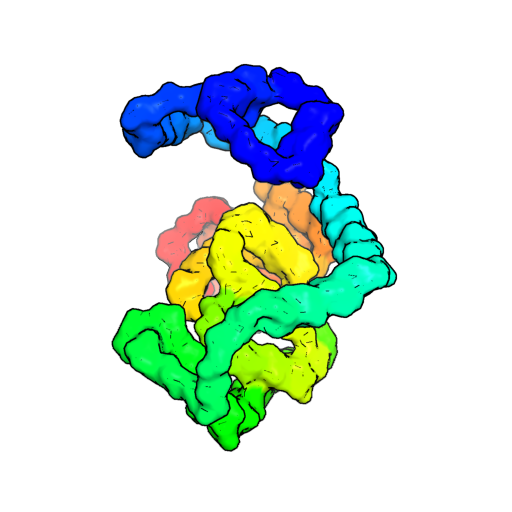 1
ATOM 1051 N N . LYS A 1 142 ? -0.537 -19.957 5.171 1.00 88.69 142 LYS A N 1
ATOM 1052 C CA . LYS A 1 142 ? -0.919 -19.722 6.579 1.00 88.69 142 LYS A CA 1
ATOM 1053 C C . LYS A 1 142 ? -1.374 -18.287 6.833 1.00 88.69 142 LYS A C 1
ATOM 1055 O O . LYS A 1 142 ? -2.137 -18.071 7.766 1.00 88.69 142 LYS A O 1
ATOM 1060 N N . VAL A 1 143 ? -0.922 -17.335 6.016 1.00 84.75 143 VAL A N 1
ATOM 1061 C CA . VAL A 1 143 ? -1.403 -15.943 6.018 1.00 84.75 143 VAL A CA 1
ATOM 1062 C C . VAL A 1 143 ? -2.503 -15.713 4.973 1.00 84.75 143 VAL A C 1
ATOM 1064 O O . VAL A 1 143 ? -2.727 -14.588 4.540 1.00 84.75 143 VAL A O 1
ATOM 1067 N N . ASP A 1 144 ? -3.198 -16.790 4.594 1.00 89.62 144 ASP A N 1
ATOM 1068 C CA . ASP A 1 144 ? -4.404 -16.787 3.765 1.00 89.62 144 ASP A CA 1
ATOM 1069 C C . ASP A 1 144 ? -4.207 -16.305 2.316 1.00 89.62 144 ASP A C 1
ATOM 1071 O O . ASP A 1 144 ? -5.130 -15.787 1.702 1.00 89.62 144 ASP A O 1
ATOM 1075 N N . ILE A 1 145 ? -3.029 -16.485 1.711 1.00 91.81 145 ILE A N 1
ATOM 1076 C CA . ILE A 1 145 ? -2.914 -16.307 0.254 1.00 91.81 145 ILE A CA 1
ATOM 1077 C C . ILE A 1 145 ? -3.646 -17.448 -0.461 1.00 91.81 145 ILE A C 1
ATOM 1079 O O . ILE A 1 145 ? -3.275 -18.620 -0.332 1.00 91.81 145 ILE A O 1
ATOM 1083 N N . ALA A 1 146 ? -4.668 -17.082 -1.233 1.00 89.38 146 ALA A N 1
ATOM 1084 C CA . ALA A 1 146 ? -5.517 -17.979 -2.004 1.00 89.38 146 ALA A CA 1
ATOM 1085 C C . ALA A 1 146 ? -5.455 -17.671 -3.517 1.00 89.38 146 ALA A C 1
ATOM 1087 O O . ALA A 1 146 ? -4.922 -16.633 -3.926 1.00 89.38 146 ALA A O 1
ATOM 1088 N N . PRO A 1 147 ? -6.006 -18.553 -4.375 1.00 94.50 147 PRO A N 1
ATOM 1089 C CA . PRO A 1 147 ? -6.083 -18.288 -5.803 1.00 94.50 147 PRO A CA 1
ATOM 1090 C C . PRO A 1 147 ? -6.736 -16.937 -6.127 1.00 94.50 147 PRO A C 1
ATOM 1092 O O . PRO A 1 147 ? -7.843 -16.655 -5.673 1.00 94.50 147 PRO A O 1
ATOM 1095 N N . GLY A 1 148 ? -6.057 -16.115 -6.929 1.00 89.25 148 GLY A N 1
ATOM 1096 C CA . GLY A 1 148 ? -6.499 -14.766 -7.304 1.00 89.25 148 GLY A CA 1
ATOM 1097 C C . GLY A 1 148 ? -6.068 -13.637 -6.357 1.00 89.25 148 GLY A C 1
ATOM 1098 O O . GLY A 1 148 ? -6.170 -12.466 -6.739 1.00 89.25 148 GLY A O 1
ATOM 1099 N N . ASP A 1 149 ? -5.537 -13.950 -5.170 1.00 93.94 149 ASP A N 1
ATOM 1100 C CA . ASP A 1 149 ? -4.974 -12.939 -4.270 1.00 93.94 149 ASP A CA 1
ATOM 1101 C C . ASP A 1 149 ? -3.667 -12.376 -4.826 1.00 93.94 149 ASP A C 1
ATOM 1103 O O . ASP A 1 149 ? -2.829 -13.099 -5.360 1.00 93.94 149 ASP A O 1
ATOM 1107 N N . ARG A 1 150 ? -3.466 -11.066 -4.670 1.00 93.69 150 ARG A N 1
ATOM 1108 C CA . ARG A 1 150 ? -2.269 -10.368 -5.154 1.00 93.69 150 ARG A CA 1
ATOM 1109 C C . ARG A 1 150 ? -1.236 -10.253 -4.040 1.00 93.69 150 ARG A C 1
ATOM 1111 O O . ARG A 1 150 ? -1.523 -9.666 -2.995 1.00 93.69 150 ARG A O 1
ATOM 1118 N N . ALA A 1 151 ? -0.038 -10.772 -4.282 1.00 93.38 151 ALA A N 1
ATOM 1119 C CA . ALA A 1 151 ? 1.114 -10.633 -3.401 1.00 93.38 151 ALA A CA 1
ATOM 1120 C C . ALA A 1 151 ? 2.131 -9.688 -4.051 1.00 93.38 151 ALA A C 1
ATOM 1122 O O . ALA A 1 151 ? 2.736 -10.005 -5.075 1.00 93.38 151 ALA A O 1
ATOM 1123 N N . LEU A 1 152 ? 2.289 -8.507 -3.460 1.00 94.38 152 LEU A N 1
ATOM 1124 C CA . LEU A 1 152 ? 3.253 -7.504 -3.892 1.00 94.38 152 LEU A CA 1
ATOM 1125 C C . LEU A 1 152 ? 4.667 -7.963 -3.543 1.00 94.38 152 LEU A C 1
ATOM 1127 O O . LEU A 1 152 ? 4.897 -8.415 -2.428 1.00 94.38 152 LEU A O 1
ATOM 1131 N N . ALA A 1 153 ? 5.612 -7.807 -4.465 1.00 93.81 153 ALA A N 1
ATOM 1132 C CA . ALA A 1 153 ? 7.033 -8.029 -4.231 1.00 93.81 153 ALA A CA 1
ATOM 1133 C C . ALA A 1 153 ? 7.817 -6.748 -4.540 1.00 93.81 153 ALA A C 1
ATOM 1135 O O . ALA A 1 153 ? 7.879 -6.314 -5.688 1.00 93.81 153 ALA A O 1
ATOM 1136 N N . MET A 1 154 ? 8.404 -6.137 -3.511 1.00 93.44 154 MET A N 1
ATOM 1137 C CA . MET A 1 154 ? 9.265 -4.958 -3.631 1.00 93.44 154 MET A CA 1
ATOM 1138 C C . MET A 1 154 ? 10.635 -5.311 -3.057 1.00 93.44 154 MET A C 1
ATOM 1140 O O . MET A 1 154 ? 10.895 -5.146 -1.866 1.00 93.44 154 MET A O 1
ATOM 1144 N N . MET A 1 155 ? 11.472 -5.883 -3.915 1.00 88.50 155 MET A N 1
ATOM 1145 C CA . MET A 1 155 ? 12.750 -6.494 -3.559 1.00 88.50 155 MET A CA 1
ATOM 1146 C C . MET A 1 155 ? 13.796 -6.132 -4.609 1.00 88.50 155 MET A C 1
ATOM 1148 O O . MET A 1 155 ? 13.470 -5.982 -5.788 1.00 88.50 155 MET A O 1
ATOM 1152 N N . GLU A 1 156 ? 15.050 -6.036 -4.190 1.00 85.31 156 GLU A N 1
ATOM 1153 C CA . GLU A 1 156 ? 16.187 -6.028 -5.099 1.00 85.31 156 GLU A CA 1
ATOM 1154 C C . GLU A 1 156 ? 16.367 -7.406 -5.749 1.00 85.31 156 GLU A C 1
ATOM 1156 O O . GLU A 1 156 ? 15.980 -8.447 -5.200 1.00 85.31 156 GLU A O 1
ATOM 1161 N N . ASN A 1 157 ? 17.027 -7.426 -6.910 1.00 82.19 157 ASN A N 1
ATOM 1162 C CA . ASN A 1 157 ? 17.318 -8.663 -7.635 1.00 82.19 157 ASN A CA 1
ATOM 1163 C C . ASN A 1 157 ? 18.021 -9.683 -6.725 1.00 82.19 157 ASN A C 1
ATOM 1165 O O . ASN A 1 157 ? 19.133 -9.463 -6.236 1.00 82.19 157 ASN A O 1
ATOM 1169 N N . SER A 1 158 ? 17.366 -10.815 -6.485 1.00 81.12 158 SER A N 1
ATOM 1170 C CA . SER A 1 158 ? 17.764 -11.802 -5.478 1.00 81.12 158 SER A CA 1
ATOM 1171 C C . SER A 1 158 ? 17.200 -13.186 -5.815 1.00 81.12 158 SER A C 1
ATOM 1173 O O . SER A 1 158 ? 16.242 -13.295 -6.589 1.00 81.12 158 SER A O 1
ATOM 1175 N N . VAL A 1 159 ? 17.781 -14.260 -5.258 1.00 78.12 159 VAL A N 1
ATOM 1176 C CA . VAL A 1 159 ? 17.180 -15.601 -5.424 1.00 78.12 159 VAL A CA 1
ATOM 1177 C C . VAL A 1 159 ? 15.862 -15.684 -4.654 1.00 78.12 159 VAL A C 1
ATOM 1179 O O . VAL A 1 159 ? 14.942 -16.390 -5.056 1.00 78.12 159 VAL A O 1
ATOM 1182 N N . GLU A 1 160 ? 15.766 -14.896 -3.588 1.00 83.81 160 GLU A N 1
ATOM 1183 C CA . GLU A 1 160 ? 14.609 -14.696 -2.738 1.00 83.81 160 GLU A CA 1
ATOM 1184 C C . GLU A 1 160 ? 13.435 -14.105 -3.505 1.00 83.81 160 GLU A C 1
ATOM 1186 O O . GLU A 1 160 ? 12.326 -14.638 -3.450 1.00 83.81 160 GLU A O 1
ATOM 1191 N N . MET A 1 161 ? 13.690 -13.076 -4.312 1.00 88.81 161 MET A N 1
ATOM 1192 C CA . MET A 1 161 ? 12.697 -12.533 -5.231 1.00 88.81 161 MET A CA 1
ATOM 1193 C C . MET A 1 161 ? 12.228 -13.607 -6.221 1.00 88.81 161 MET A C 1
ATOM 1195 O O . MET A 1 161 ? 11.023 -13.765 -6.422 1.00 88.81 161 MET A O 1
ATOM 1199 N N . ALA A 1 162 ? 13.148 -14.403 -6.776 1.00 84.81 162 ALA A N 1
ATOM 1200 C CA . ALA A 1 162 ? 12.810 -15.456 -7.734 1.00 84.81 162 ALA A CA 1
ATOM 1201 C C . ALA A 1 162 ? 11.957 -16.582 -7.120 1.00 84.81 162 ALA A C 1
ATOM 1203 O O . ALA A 1 162 ? 10.953 -16.978 -7.714 1.00 84.81 162 ALA A O 1
ATOM 1204 N N . TYR A 1 163 ? 12.296 -17.090 -5.929 1.00 86.06 163 TYR A N 1
ATOM 1205 C CA . TYR A 1 163 ? 11.459 -18.110 -5.292 1.00 86.06 163 TYR A CA 1
ATOM 1206 C C . TYR A 1 163 ? 10.162 -17.526 -4.713 1.00 86.06 163 TYR A C 1
ATOM 1208 O O . TYR A 1 163 ? 9.200 -18.276 -4.556 1.00 86.06 163 TYR A O 1
ATOM 1216 N N . SER A 1 164 ? 10.088 -16.215 -4.423 1.00 90.19 164 SER A N 1
ATOM 1217 C CA . SER A 1 164 ? 8.838 -15.553 -4.010 1.00 90.19 164 SER A CA 1
ATOM 1218 C C . SER A 1 164 ? 7.778 -15.604 -5.102 1.00 90.19 164 SER A C 1
ATOM 1220 O O . SER A 1 164 ? 6.625 -15.929 -4.821 1.00 90.19 164 SER A O 1
ATOM 1222 N N . TRP A 1 165 ? 8.193 -15.386 -6.351 1.00 93.12 165 TRP A N 1
ATOM 1223 C CA . TRP A 1 165 ? 7.336 -15.535 -7.517 1.00 93.12 165 TRP A CA 1
ATOM 1224 C C . TRP A 1 165 ? 6.793 -16.963 -7.608 1.00 93.12 165 TRP A C 1
ATOM 1226 O O . TRP A 1 165 ? 5.582 -17.173 -7.592 1.00 93.12 165 TRP A O 1
ATOM 1236 N N . MET A 1 166 ? 7.683 -17.959 -7.578 1.00 92.94 166 MET A N 1
ATOM 1237 C CA . MET A 1 166 ? 7.284 -19.368 -7.652 1.00 92.94 166 MET A CA 1
ATOM 1238 C C . MET A 1 166 ? 6.376 -19.786 -6.489 1.00 92.94 166 MET A C 1
ATOM 1240 O O . MET A 1 166 ? 5.457 -20.581 -6.673 1.00 92.94 166 MET A O 1
ATOM 1244 N N . ALA A 1 167 ? 6.619 -19.270 -5.283 1.00 90.75 167 ALA A N 1
ATOM 1245 C CA . ALA A 1 167 ? 5.809 -19.567 -4.109 1.00 90.75 167 ALA A CA 1
ATOM 1246 C C . ALA A 1 167 ? 4.373 -19.038 -4.238 1.00 90.75 167 ALA A C 1
ATOM 1248 O O . ALA A 1 167 ? 3.432 -19.742 -3.875 1.00 90.75 167 ALA A O 1
ATOM 1249 N N . VAL A 1 168 ? 4.206 -17.822 -4.766 1.00 92.94 168 VAL A N 1
ATOM 1250 C CA . VAL A 1 168 ? 2.893 -17.204 -4.996 1.00 92.94 168 VAL A CA 1
ATOM 1251 C C . VAL A 1 168 ? 2.136 -17.938 -6.105 1.00 92.94 168 VAL A C 1
ATOM 1253 O O . VAL A 1 168 ? 0.985 -18.330 -5.897 1.00 92.94 168 VAL A O 1
ATOM 1256 N N . ASP A 1 169 ? 2.799 -18.221 -7.228 1.00 92.38 169 ASP A N 1
ATOM 1257 C CA . ASP A 1 169 ? 2.205 -18.936 -8.364 1.00 92.38 169 ASP A CA 1
ATOM 1258 C C . ASP A 1 169 ? 1.731 -20.344 -7.969 1.00 92.38 169 ASP A C 1
ATOM 1260 O O . ASP A 1 169 ? 0.648 -20.782 -8.361 1.00 92.38 169 ASP A O 1
ATOM 1264 N N . ARG A 1 170 ? 2.492 -21.048 -7.118 1.00 92.81 170 ARG A N 1
ATOM 1265 C CA . ARG A 1 170 ? 2.118 -22.372 -6.581 1.00 92.81 170 ARG A CA 1
ATOM 1266 C C . ARG A 1 170 ? 0.800 -22.372 -5.807 1.00 92.81 170 ARG A C 1
ATOM 1268 O O . ARG A 1 170 ? 0.154 -23.415 -5.725 1.00 92.81 170 ARG A O 1
ATOM 1275 N N . LEU A 1 171 ? 0.414 -21.239 -5.224 1.00 92.00 171 LEU A N 1
ATOM 1276 C CA . LEU A 1 171 ? -0.855 -21.079 -4.510 1.00 92.00 171 LEU A CA 1
ATOM 1277 C C . LEU A 1 171 ? -1.995 -20.599 -5.422 1.00 92.00 171 LEU A C 1
ATOM 1279 O O . LEU A 1 171 ? -3.121 -20.453 -4.953 1.00 92.00 171 LEU A O 1
ATOM 1283 N N . GLY A 1 172 ? -1.718 -20.352 -6.707 1.00 90.56 172 GLY A N 1
ATOM 1284 C CA . GLY A 1 172 ? -2.638 -19.686 -7.630 1.00 90.56 172 GLY A CA 1
ATOM 1285 C C . GLY A 1 172 ? -2.775 -18.182 -7.370 1.00 90.56 172 GLY A C 1
ATOM 1286 O O . GLY A 1 172 ? -3.697 -17.556 -7.897 1.00 90.56 172 GLY A O 1
ATOM 1287 N N . GLY A 1 173 ? -1.906 -17.610 -6.532 1.00 92.81 173 GLY A N 1
ATOM 1288 C CA . GLY A 1 173 ? -1.848 -16.173 -6.298 1.00 92.81 173 GLY A CA 1
ATOM 1289 C C . GLY A 1 173 ? -1.263 -15.434 -7.502 1.00 92.81 173 GLY A C 1
ATOM 1290 O O . GLY A 1 173 ? -0.705 -16.029 -8.419 1.00 92.81 173 GLY A O 1
ATOM 1291 N N . ILE A 1 174 ? -1.389 -14.114 -7.491 1.00 96.00 174 ILE A N 1
ATOM 1292 C CA . ILE A 1 174 ? -0.868 -13.214 -8.516 1.00 96.00 174 ILE A CA 1
ATOM 1293 C C . ILE A 1 174 ? 0.344 -12.496 -7.929 1.00 96.00 174 ILE A C 1
ATOM 1295 O O . ILE A 1 174 ? 0.211 -11.679 -7.013 1.00 96.00 174 ILE A O 1
ATOM 1299 N N . TRP A 1 175 ? 1.529 -12.794 -8.452 1.00 96.19 175 TRP A N 1
ATOM 1300 C CA . TRP A 1 175 ? 2.757 -12.114 -8.055 1.00 96.19 175 TRP A CA 1
ATOM 1301 C C . TRP A 1 175 ? 2.851 -10.735 -8.721 1.00 96.19 175 TRP A C 1
ATOM 1303 O O . TRP A 1 175 ? 2.750 -10.617 -9.942 1.00 96.19 175 TRP A O 1
ATOM 1313 N N . VAL A 1 176 ? 3.016 -9.680 -7.917 1.00 95.75 176 VAL A N 1
ATOM 1314 C CA . VAL A 1 176 ? 3.030 -8.283 -8.381 1.00 95.75 176 VAL A CA 1
ATOM 1315 C C . VAL A 1 176 ? 4.392 -7.646 -8.081 1.00 95.75 176 VAL A C 1
ATOM 1317 O O . VAL A 1 176 ? 4.572 -7.088 -6.995 1.00 95.75 176 VAL A O 1
ATOM 1320 N N . PRO A 1 177 ? 5.365 -7.710 -9.006 1.00 93.44 177 PRO A N 1
ATOM 1321 C CA . PRO A 1 177 ? 6.663 -7.077 -8.812 1.00 93.44 177 PRO A CA 1
ATOM 1322 C C . PRO A 1 177 ? 6.561 -5.557 -8.946 1.00 93.44 177 PRO A C 1
ATOM 1324 O O . PRO A 1 177 ? 5.947 -5.039 -9.880 1.00 93.44 177 PRO A O 1
ATOM 1327 N N . ILE A 1 178 ? 7.201 -4.835 -8.032 1.00 88.38 178 ILE A N 1
ATOM 1328 C CA . ILE A 1 178 ? 7.279 -3.375 -8.049 1.00 88.38 178 ILE A CA 1
ATOM 1329 C C . ILE A 1 178 ? 8.741 -2.951 -8.015 1.00 88.38 178 ILE A C 1
ATOM 1331 O O . ILE A 1 178 ? 9.528 -3.459 -7.220 1.00 88.38 178 ILE A O 1
ATOM 1335 N N . ASN A 1 179 ? 9.085 -1.982 -8.864 1.00 87.19 179 ASN A N 1
ATOM 1336 C CA . ASN A 1 179 ? 10.410 -1.378 -8.890 1.00 87.19 179 ASN A CA 1
ATOM 1337 C C . ASN A 1 179 ? 10.749 -0.736 -7.516 1.00 87.19 179 ASN A C 1
ATOM 1339 O O . ASN A 1 179 ? 10.037 0.189 -7.103 1.00 87.19 179 ASN A O 1
ATOM 1343 N N . PRO A 1 180 ? 11.835 -1.170 -6.839 1.00 86.38 180 PRO A N 1
ATOM 1344 C CA . PRO A 1 180 ? 12.307 -0.612 -5.565 1.00 86.38 180 PRO A CA 1
ATOM 1345 C C . PRO A 1 180 ? 12.546 0.905 -5.566 1.00 86.38 180 PRO A C 1
ATOM 1347 O O . PRO A 1 180 ? 12.433 1.559 -4.523 1.00 86.38 180 PRO A O 1
ATOM 1350 N N . GLU A 1 181 ? 12.835 1.483 -6.734 1.00 84.56 181 GLU A N 1
ATOM 1351 C CA . GLU A 1 181 ? 13.114 2.912 -6.910 1.00 84.56 181 GLU A CA 1
ATOM 1352 C C . GLU A 1 181 ? 11.858 3.792 -6.889 1.00 84.56 181 GLU A C 1
ATOM 1354 O O . GLU A 1 181 ? 11.957 5.012 -6.757 1.00 84.56 181 GLU A O 1
ATOM 1359 N N . LEU A 1 182 ? 10.654 3.214 -6.982 1.00 81.62 182 LEU A N 1
ATOM 1360 C CA . LEU A 1 182 ? 9.423 3.995 -6.875 1.00 81.62 182 LEU A CA 1
ATOM 1361 C C . LEU A 1 182 ? 9.251 4.539 -5.455 1.00 81.62 182 LEU A C 1
ATOM 1363 O O . LEU A 1 182 ? 9.373 3.803 -4.478 1.00 81.62 182 LEU A O 1
ATOM 1367 N N . LYS A 1 183 ? 8.914 5.829 -5.349 1.00 80.75 183 LYS A N 1
ATOM 1368 C CA . LYS A 1 183 ? 8.703 6.545 -4.079 1.00 80.75 183 LYS A CA 1
ATOM 1369 C C . LYS A 1 183 ? 7.387 7.319 -4.081 1.00 80.75 183 LYS A C 1
ATOM 1371 O O . LYS A 1 183 ? 6.812 7.601 -5.138 1.00 80.75 183 LYS A O 1
ATOM 1376 N N . SER A 1 184 ? 6.954 7.737 -2.890 1.00 78.31 184 SER A N 1
ATOM 1377 C CA . SER A 1 184 ? 5.894 8.744 -2.702 1.00 78.31 184 SER A CA 1
ATOM 1378 C C . SER A 1 184 ? 4.596 8.456 -3.492 1.00 78.31 184 SER A C 1
ATOM 1380 O O . SER A 1 184 ? 4.014 7.377 -3.381 1.00 78.31 184 SER A O 1
ATOM 1382 N N . VAL A 1 185 ? 4.109 9.432 -4.274 1.00 69.19 185 VAL A N 1
ATOM 1383 C CA . VAL A 1 185 ? 2.816 9.396 -4.979 1.00 69.19 185 VAL A CA 1
ATOM 1384 C C . VAL A 1 185 ? 2.764 8.293 -6.036 1.00 69.19 185 VAL A C 1
ATOM 1386 O O . VAL A 1 185 ? 1.738 7.627 -6.153 1.00 69.19 185 VAL A O 1
ATOM 1389 N N . THR A 1 186 ? 3.859 8.049 -6.761 1.00 73.12 186 THR A N 1
ATOM 1390 C CA . THR A 1 186 ? 3.906 7.000 -7.791 1.00 73.12 186 THR A CA 1
ATOM 1391 C C . THR A 1 186 ? 3.792 5.618 -7.160 1.00 73.12 186 THR A C 1
ATOM 1393 O O . THR A 1 186 ? 2.958 4.821 -7.586 1.00 73.12 186 THR A O 1
ATOM 1396 N N . LEU A 1 187 ? 4.556 5.360 -6.091 1.00 83.62 187 LEU A N 1
ATOM 1397 C CA . LEU A 1 187 ? 4.464 4.105 -5.342 1.00 83.62 187 LEU A CA 1
ATOM 1398 C C . LEU A 1 187 ? 3.056 3.914 -4.756 1.00 83.62 187 LEU A C 1
ATOM 1400 O O . LEU A 1 187 ? 2.466 2.845 -4.903 1.00 83.62 187 LEU A O 1
ATOM 1404 N N . LYS A 1 188 ? 2.466 4.971 -4.179 1.00 77.19 188 LYS A N 1
ATOM 1405 C CA . LYS A 1 188 ? 1.080 4.946 -3.690 1.00 77.19 188 LYS A CA 1
ATOM 1406 C C . LYS A 1 188 ? 0.086 4.594 -4.797 1.00 77.19 188 LYS A C 1
ATOM 1408 O O . LYS A 1 188 ? -0.800 3.774 -4.564 1.00 77.19 188 LYS A O 1
ATOM 1413 N N . GLY A 1 189 ? 0.219 5.193 -5.979 1.00 73.50 189 GLY A N 1
ATOM 1414 C CA . GLY A 1 189 ? -0.648 4.926 -7.127 1.00 73.50 189 GLY A CA 1
ATOM 1415 C C . GLY A 1 189 ? -0.592 3.463 -7.563 1.00 73.50 189 GLY A C 1
ATOM 1416 O O . GLY A 1 189 ? -1.637 2.831 -7.712 1.00 73.50 189 GLY A O 1
ATOM 1417 N N . VAL A 1 190 ? 0.617 2.901 -7.673 1.00 81.19 190 VAL A N 1
ATOM 1418 C CA . VAL A 1 190 ? 0.810 1.486 -8.024 1.00 81.19 190 VAL A CA 1
ATOM 1419 C C . VAL A 1 190 ? 0.193 0.571 -6.967 1.00 81.19 190 VAL A C 1
ATOM 1421 O O . VAL A 1 190 ? -0.575 -0.314 -7.326 1.00 81.19 190 VAL A O 1
ATOM 1424 N N . ILE A 1 191 ? 0.441 0.804 -5.672 1.00 84.75 191 ILE A N 1
ATOM 1425 C CA . ILE A 1 191 ? -0.134 -0.025 -4.595 1.00 84.75 191 ILE A CA 1
ATOM 1426 C C . ILE A 1 191 ? -1.664 0.075 -4.573 1.00 84.75 191 ILE A C 1
ATOM 1428 O O . ILE A 1 191 ? -2.347 -0.938 -4.440 1.00 84.75 191 ILE A O 1
ATOM 1432 N N . THR A 1 192 ? -2.211 1.282 -4.742 1.00 79.19 192 THR A N 1
ATOM 1433 C CA . THR A 1 192 ? -3.666 1.518 -4.763 1.00 79.19 192 THR A CA 1
ATOM 1434 C C . THR A 1 192 ? -4.325 0.804 -5.937 1.00 79.19 192 THR A C 1
ATOM 1436 O O . THR A 1 192 ? -5.415 0.261 -5.787 1.00 79.19 192 THR A O 1
ATOM 1439 N N . SER A 1 193 ? -3.663 0.775 -7.096 1.00 78.75 193 SER A N 1
ATOM 1440 C CA . SER A 1 193 ? -4.151 0.052 -8.270 1.00 78.75 193 SER A CA 1
ATOM 1441 C C . SER A 1 193 ? -3.984 -1.460 -8.131 1.00 78.75 193 SER A C 1
ATOM 1443 O O . SER A 1 193 ? -4.844 -2.210 -8.583 1.00 78.75 193 SER A O 1
ATOM 1445 N N . ALA A 1 194 ? -2.877 -1.912 -7.540 1.00 82.44 194 ALA A N 1
ATOM 1446 C CA . ALA A 1 194 ? -2.563 -3.325 -7.385 1.00 82.44 194 ALA A CA 1
ATOM 1447 C C . ALA A 1 194 ? -3.376 -3.989 -6.272 1.00 82.44 194 ALA A C 1
ATOM 1449 O O . ALA A 1 194 ? -3.571 -5.193 -6.329 1.00 82.44 194 ALA A O 1
ATOM 1450 N N . GLN A 1 195 ? -3.835 -3.244 -5.262 1.00 86.12 195 GLN A N 1
ATOM 1451 C CA . GLN A 1 195 ? -4.650 -3.743 -4.144 1.00 86.12 195 GLN A CA 1
ATOM 1452 C C . GLN A 1 195 ? -4.147 -5.092 -3.594 1.00 86.12 195 GLN A C 1
ATOM 1454 O O . GLN A 1 195 ? -4.888 -6.083 -3.636 1.00 86.12 195 GLN A O 1
ATOM 1459 N N . PRO A 1 196 ? -2.869 -5.179 -3.184 1.00 88.62 196 PRO A N 1
ATOM 1460 C CA . PRO A 1 196 ? -2.292 -6.434 -2.732 1.00 88.62 196 PRO A CA 1
ATOM 1461 C C . PRO A 1 196 ? -2.851 -6.833 -1.364 1.00 88.62 196 PRO A C 1
ATOM 1463 O O . PRO A 1 196 ? -3.050 -5.984 -0.497 1.00 88.62 196 PRO A O 1
ATOM 1466 N N . LYS A 1 197 ? -3.050 -8.137 -1.159 1.00 87.12 197 LYS A N 1
ATOM 1467 C CA . LYS A 1 197 ? -3.419 -8.714 0.144 1.00 87.12 197 LYS A CA 1
ATOM 1468 C C . LYS A 1 197 ? -2.216 -8.789 1.088 1.00 87.12 197 LYS A C 1
ATOM 1470 O O . LYS A 1 197 ? -2.366 -8.687 2.300 1.00 87.12 197 LYS A O 1
ATOM 1475 N N . LEU A 1 198 ? -1.018 -8.941 0.522 1.00 89.00 198 LEU A N 1
ATOM 1476 C CA . LEU A 1 198 ? 0.256 -9.059 1.232 1.00 89.00 198 LEU A CA 1
ATOM 1477 C C . LEU A 1 198 ? 1.370 -8.360 0.445 1.00 89.00 198 LEU A C 1
ATOM 1479 O O . LEU A 1 198 ? 1.322 -8.310 -0.784 1.00 89.00 198 LEU A O 1
ATOM 1483 N N . ALA A 1 199 ? 2.401 -7.891 1.149 1.00 90.56 199 ALA A N 1
ATOM 1484 C CA . ALA A 1 199 ? 3.660 -7.443 0.567 1.00 90.56 199 ALA A CA 1
ATOM 1485 C C . ALA A 1 199 ? 4.852 -8.272 1.085 1.00 90.56 199 ALA A C 1
ATOM 1487 O O . ALA A 1 199 ? 4.989 -8.488 2.287 1.00 90.56 199 ALA A O 1
ATOM 1488 N N . ILE A 1 200 ? 5.722 -8.697 0.171 1.00 91.75 200 ILE A N 1
ATOM 1489 C CA . ILE A 1 200 ? 7.042 -9.287 0.406 1.00 91.75 200 ILE A CA 1
ATOM 1490 C C . ILE A 1 200 ? 8.059 -8.202 0.049 1.00 91.75 200 ILE A C 1
ATOM 1492 O O . ILE A 1 200 ? 8.060 -7.691 -1.073 1.00 91.75 200 ILE A O 1
ATOM 1496 N N . VAL A 1 201 ? 8.864 -7.779 1.019 1.00 89.88 201 VAL A N 1
ATOM 1497 C CA . VAL A 1 201 ? 9.632 -6.533 0.920 1.00 89.88 201 VAL A CA 1
ATOM 1498 C C . VAL A 1 201 ? 11.001 -6.724 1.542 1.00 89.88 201 VAL A C 1
ATOM 1500 O O . VAL A 1 201 ? 11.102 -7.302 2.625 1.00 89.88 201 VAL A O 1
ATOM 1503 N N . ASP A 1 202 ? 12.036 -6.196 0.894 1.00 87.06 202 ASP A N 1
ATOM 1504 C CA . ASP A 1 202 ? 13.349 -6.096 1.529 1.00 87.06 202 ASP A CA 1
ATOM 1505 C C . ASP A 1 202 ? 13.276 -5.151 2.734 1.00 87.06 202 ASP A C 1
ATOM 1507 O O . ASP A 1 202 ? 12.691 -4.069 2.666 1.00 87.06 202 ASP A O 1
ATOM 1511 N N . GLU A 1 203 ? 13.912 -5.524 3.843 1.00 83.75 203 GLU A N 1
ATOM 1512 C CA . GLU A 1 203 ? 13.847 -4.776 5.107 1.00 83.75 203 GLU A CA 1
ATOM 1513 C C . GLU A 1 203 ? 14.196 -3.285 4.939 1.00 83.75 203 GLU A C 1
ATOM 1515 O O . GLU A 1 203 ? 13.526 -2.414 5.496 1.00 83.75 203 GLU A O 1
ATOM 1520 N N . ALA A 1 204 ? 15.184 -2.974 4.094 1.00 85.44 204 ALA A N 1
ATOM 1521 C CA . ALA A 1 204 ? 15.614 -1.606 3.803 1.00 85.44 204 ALA A CA 1
ATOM 1522 C C . ALA A 1 204 ? 14.526 -0.735 3.139 1.00 85.44 204 ALA A C 1
ATOM 1524 O O . ALA A 1 204 ? 14.566 0.492 3.241 1.00 85.44 204 ALA A O 1
ATOM 1525 N N . LEU A 1 205 ? 13.548 -1.351 2.469 1.00 84.88 205 LEU A N 1
ATOM 1526 C CA . LEU A 1 205 ? 12.450 -0.676 1.771 1.00 84.88 205 LEU A CA 1
ATOM 1527 C C . LEU A 1 205 ? 11.184 -0.575 2.637 1.00 84.88 205 LEU A C 1
ATOM 1529 O O . LEU A 1 205 ? 10.274 0.194 2.313 1.00 84.88 205 LEU A O 1
ATOM 1533 N N . LEU A 1 206 ? 11.138 -1.285 3.770 1.00 82.62 206 LEU A N 1
ATOM 1534 C CA . LEU A 1 206 ? 9.995 -1.296 4.680 1.00 82.62 206 LEU A CA 1
ATOM 1535 C C . LEU A 1 206 ? 9.584 0.107 5.171 1.00 82.62 206 LEU A C 1
ATOM 1537 O O . LEU A 1 206 ? 8.382 0.373 5.185 1.00 82.62 206 LEU A O 1
ATOM 1541 N N . PRO A 1 207 ? 10.498 1.044 5.512 1.00 81.44 207 PRO A N 1
ATOM 1542 C CA . PRO A 1 207 ? 10.102 2.393 5.923 1.00 81.44 207 PRO A CA 1
ATOM 1543 C C . PRO A 1 207 ? 9.362 3.171 4.829 1.00 81.44 207 PRO A C 1
ATOM 1545 O O . PRO A 1 207 ? 8.452 3.943 5.131 1.00 81.44 207 PRO A O 1
ATOM 1548 N N . GLU A 1 208 ? 9.729 2.974 3.560 1.00 79.69 208 GLU A N 1
ATOM 1549 C CA . GLU A 1 208 ? 9.054 3.624 2.434 1.00 79.69 208 GLU A CA 1
ATOM 1550 C C . GLU A 1 208 ? 7.645 3.064 2.252 1.00 79.69 208 GLU A C 1
ATOM 1552 O O . GLU A 1 208 ? 6.692 3.831 2.112 1.00 79.69 208 GLU A O 1
ATOM 1557 N N . LEU A 1 209 ? 7.499 1.738 2.341 1.00 76.69 209 LEU A N 1
ATOM 1558 C CA . LEU A 1 209 ? 6.195 1.100 2.246 1.00 76.69 209 LEU A CA 1
ATOM 1559 C C . LEU A 1 209 ? 5.303 1.455 3.442 1.00 76.69 209 LEU A C 1
ATOM 1561 O O . LEU A 1 209 ? 4.159 1.847 3.235 1.00 76.69 209 LEU A O 1
ATOM 1565 N N . HIS A 1 210 ? 5.821 1.395 4.674 1.00 72.75 210 HIS A N 1
ATOM 1566 C CA . HIS A 1 210 ? 5.086 1.771 5.886 1.00 72.75 210 HIS A CA 1
ATOM 1567 C C . HIS A 1 210 ? 4.564 3.206 5.815 1.00 72.75 210 HIS A C 1
ATOM 1569 O O . HIS A 1 210 ? 3.389 3.436 6.091 1.00 72.75 210 HIS A O 1
ATOM 1575 N N . ARG A 1 211 ? 5.376 4.178 5.378 1.00 70.56 211 ARG A N 1
ATOM 1576 C CA . ARG A 1 211 ? 4.907 5.568 5.219 1.00 70.56 211 ARG A CA 1
ATOM 1577 C C . ARG A 1 211 ? 3.646 5.686 4.363 1.00 70.56 211 ARG A C 1
ATOM 1579 O O . ARG A 1 211 ? 2.877 6.627 4.543 1.00 70.56 211 ARG A O 1
ATOM 1586 N N . LEU A 1 212 ? 3.437 4.743 3.450 1.00 67.31 212 LEU A N 1
ATOM 1587 C CA . LEU A 1 212 ? 2.272 4.694 2.588 1.00 67.31 212 LEU A CA 1
ATOM 1588 C C . LEU A 1 212 ? 1.168 3.823 3.201 1.00 67.31 212 LEU A C 1
ATOM 1590 O O . LEU A 1 212 ? 0.066 4.325 3.395 1.00 67.31 212 LEU A O 1
ATOM 1594 N N . THR A 1 213 ? 1.444 2.563 3.553 1.00 61.03 213 THR A N 1
ATOM 1595 C CA . THR A 1 213 ? 0.435 1.533 3.882 1.00 61.03 213 THR A CA 1
ATOM 1596 C C . THR A 1 213 ? -0.391 1.792 5.139 1.00 61.03 213 THR A C 1
ATOM 1598 O O . THR A 1 213 ? -1.561 1.399 5.169 1.00 61.03 213 THR A O 1
ATOM 1601 N N . TRP A 1 214 ? 0.142 2.502 6.140 1.00 58.22 214 TRP A N 1
ATOM 1602 C CA . TRP A 1 214 ? -0.636 2.900 7.326 1.00 58.22 214 TRP A CA 1
ATOM 1603 C C . TRP A 1 214 ? -1.774 3.883 6.992 1.00 58.22 214 TRP A C 1
ATOM 1605 O O . TRP A 1 214 ? -2.744 3.973 7.735 1.00 58.22 214 TRP A O 1
ATOM 1615 N N . LEU A 1 215 ? -1.690 4.581 5.855 1.00 62.88 215 LEU A N 1
ATOM 1616 C CA . LEU A 1 215 ? -2.672 5.564 5.378 1.00 62.88 215 LEU A CA 1
ATOM 1617 C C . LEU A 1 215 ? -3.403 5.112 4.098 1.00 62.88 215 LEU A C 1
ATOM 1619 O O . LEU A 1 215 ? -4.126 5.906 3.493 1.00 62.88 215 LEU A O 1
ATOM 1623 N N . ILE A 1 216 ? -3.194 3.873 3.632 1.00 70.75 216 ILE A N 1
ATOM 1624 C CA . ILE A 1 216 ? -3.883 3.359 2.438 1.00 70.75 216 ILE A CA 1
ATOM 1625 C C . ILE A 1 216 ? -5.276 2.879 2.826 1.00 70.75 216 ILE A C 1
ATOM 1627 O O . ILE A 1 216 ? -5.414 2.034 3.708 1.00 70.75 216 ILE A O 1
ATOM 1631 N N . ILE A 1 217 ? -6.271 3.396 2.110 1.00 74.06 217 ILE A N 1
ATOM 1632 C CA . ILE A 1 217 ? -7.621 2.844 2.031 1.00 74.06 217 ILE A CA 1
ATOM 1633 C C . ILE A 1 217 ? -7.702 1.978 0.771 1.00 74.06 217 ILE A C 1
ATOM 1635 O O . ILE A 1 217 ? -7.243 2.389 -0.299 1.00 74.06 217 ILE A O 1
ATOM 1639 N N . PHE A 1 218 ? -8.333 0.820 0.884 1.00 77.56 218 PHE A N 1
ATOM 1640 C CA . PHE A 1 218 ? -8.697 -0.060 -0.216 1.00 77.56 218 PHE A CA 1
ATOM 1641 C C . PHE A 1 218 ? -10.181 0.083 -0.570 1.00 77.56 218 PHE A C 1
ATOM 1643 O O . PHE A 1 218 ? -10.999 0.492 0.243 1.00 77.56 218 PHE A O 1
ATOM 1650 N N . PHE A 1 219 ? -10.563 -0.309 -1.784 1.00 78.31 219 PHE A N 1
ATOM 1651 C CA . PHE A 1 219 ? -11.974 -0.355 -2.199 1.00 78.31 219 PHE A CA 1
ATOM 1652 C C . PHE A 1 219 ? -12.842 -1.275 -1.315 1.00 78.31 219 PHE A C 1
ATOM 1654 O O . PHE A 1 219 ? -14.054 -1.115 -1.258 1.00 78.31 219 PHE A O 1
ATOM 1661 N N . SER A 1 220 ? -12.226 -2.252 -0.646 1.00 79.94 220 SER A N 1
ATOM 1662 C CA . SER A 1 220 ? -12.889 -3.165 0.285 1.00 79.94 220 SER A CA 1
ATOM 1663 C C . SER A 1 220 ? -13.033 -2.591 1.695 1.00 79.94 220 SER A C 1
ATOM 1665 O O . SER A 1 220 ? -13.581 -3.268 2.558 1.00 79.94 220 SER A O 1
ATOM 1667 N N . ASP A 1 221 ? -12.500 -1.394 1.960 1.00 88.19 221 ASP A N 1
ATOM 1668 C CA . ASP A 1 221 ? -12.568 -0.794 3.286 1.00 88.19 221 ASP A CA 1
ATOM 1669 C C . ASP A 1 221 ? -13.945 -0.184 3.577 1.00 88.19 221 ASP A C 1
ATOM 1671 O O . ASP A 1 221 ? -14.650 0.322 2.698 1.00 88.19 221 ASP A O 1
ATOM 1675 N N . VAL A 1 222 ? -14.287 -0.192 4.864 1.00 93.81 222 VAL A N 1
ATOM 1676 C CA . VAL A 1 222 ? -15.475 0.448 5.420 1.00 93.81 222 VAL A CA 1
ATOM 1677 C C . VAL A 1 222 ? -15.022 1.567 6.357 1.00 93.81 222 VAL A C 1
ATOM 1679 O O . VAL A 1 222 ? -14.480 1.318 7.437 1.00 93.81 222 VAL A O 1
ATOM 1682 N N . LEU A 1 223 ? -15.216 2.814 5.925 1.00 93.25 223 LEU A N 1
ATOM 1683 C CA . LEU A 1 223 ? -14.770 4.023 6.613 1.00 93.25 223 LEU A CA 1
ATOM 1684 C C . LEU A 1 223 ? -15.866 4.506 7.554 1.00 93.25 223 LEU A C 1
ATOM 1686 O O . LEU A 1 223 ? -16.877 5.057 7.115 1.00 93.25 223 LEU A O 1
ATOM 1690 N N . TYR A 1 224 ? -15.648 4.337 8.851 1.00 94.75 224 TYR A N 1
ATOM 1691 C CA . TYR A 1 224 ? -16.579 4.786 9.872 1.00 94.75 224 TYR A CA 1
ATOM 1692 C C . TYR A 1 224 ? -16.281 6.220 10.317 1.00 94.75 224 TYR A C 1
ATOM 1694 O O . TYR A 1 224 ? -15.163 6.549 10.730 1.00 94.75 224 TYR A O 1
ATOM 1702 N N . CYS A 1 225 ? -17.306 7.074 10.279 1.00 92.31 225 CYS A N 1
ATOM 1703 C CA . CYS A 1 225 ? -17.230 8.453 10.742 1.00 92.31 225 CYS A CA 1
ATOM 1704 C C . CYS A 1 225 ? -18.446 8.824 11.611 1.00 92.31 225 CYS A C 1
ATOM 1706 O O . CYS A 1 225 ? -19.580 8.829 11.129 1.00 92.31 225 CYS A O 1
ATOM 1708 N N . PRO A 1 226 ? -18.238 9.186 12.890 1.00 91.69 226 PRO A N 1
ATOM 1709 C CA . PRO A 1 226 ? -19.320 9.593 13.784 1.00 91.69 226 PRO A CA 1
ATOM 1710 C C . PRO A 1 226 ? -19.533 11.116 13.846 1.00 91.69 226 PRO A C 1
ATOM 1712 O O . PRO A 1 226 ? -20.137 11.620 14.799 1.00 91.69 226 PRO A O 1
ATOM 1715 N N . PHE A 1 227 ? -18.994 11.865 12.878 1.00 91.00 227 PHE A N 1
ATOM 1716 C CA . PHE A 1 227 ? -18.961 13.327 12.899 1.00 91.00 227 PHE A CA 1
ATOM 1717 C C . PHE A 1 227 ? -19.955 13.957 11.915 1.00 91.00 227 PHE A C 1
ATOM 1719 O O . PHE A 1 227 ? -20.228 13.389 10.856 1.00 91.00 227 PHE A O 1
ATOM 1726 N N . PRO A 1 228 ? -20.477 15.162 12.214 1.00 86.88 228 PRO A N 1
ATOM 1727 C CA . PRO A 1 228 ? -21.370 15.861 11.301 1.00 86.88 228 PRO A CA 1
ATOM 1728 C C . PRO A 1 228 ? -20.680 16.247 9.984 1.00 86.88 228 PRO A C 1
ATOM 1730 O O . PRO A 1 228 ? -19.617 16.867 9.988 1.00 86.88 228 PRO A O 1
ATOM 1733 N N . LEU A 1 229 ? -21.334 15.964 8.854 1.00 86.62 229 LEU A N 1
ATOM 1734 C CA . LEU A 1 229 ? -20.783 16.196 7.510 1.00 86.62 229 LEU A CA 1
ATOM 1735 C C . LEU A 1 229 ? -20.533 17.667 7.154 1.00 86.62 229 LEU A C 1
ATOM 1737 O O . LEU A 1 229 ? -19.774 17.954 6.236 1.00 86.62 229 LEU A O 1
ATOM 1741 N N . PHE A 1 230 ? -21.129 18.622 7.869 1.00 86.12 230 PHE A N 1
ATOM 1742 C CA . PHE A 1 230 ? -20.846 20.043 7.639 1.00 86.12 230 PHE A CA 1
ATOM 1743 C C . PHE A 1 230 ? -19.440 20.463 8.101 1.00 86.12 230 PHE A C 1
ATOM 1745 O O . PHE A 1 230 ? -19.024 21.593 7.846 1.00 86.12 230 PHE A O 1
ATOM 1752 N N . HIS A 1 231 ? -18.693 19.574 8.763 1.00 79.88 231 HIS A N 1
ATOM 1753 C CA . HIS A 1 231 ? -17.276 19.766 9.035 1.00 79.88 231 HIS A CA 1
ATOM 1754 C C . HIS A 1 231 ? -16.404 19.164 7.930 1.00 79.88 231 HIS A C 1
ATOM 1756 O O . HIS A 1 231 ? -16.666 18.073 7.420 1.00 79.88 231 HIS A O 1
ATOM 1762 N N . LEU A 1 232 ? -15.320 19.879 7.606 1.00 76.00 232 LEU A N 1
ATOM 1763 C CA . LEU A 1 232 ? -14.366 19.470 6.576 1.00 76.00 232 LEU A CA 1
ATOM 1764 C C . LEU A 1 232 ? -13.774 18.088 6.859 1.00 76.00 232 LEU A C 1
ATOM 1766 O O . LEU A 1 232 ? -13.643 17.301 5.933 1.00 76.00 232 LEU A O 1
ATOM 1770 N N . ASP A 1 233 ? -13.464 17.793 8.120 1.00 80.19 233 ASP A N 1
ATOM 1771 C CA . ASP A 1 233 ? -12.869 16.525 8.545 1.00 80.19 233 ASP A CA 1
ATOM 1772 C C . ASP A 1 233 ? -13.698 15.306 8.098 1.00 80.19 233 ASP A C 1
ATOM 1774 O O . ASP A 1 233 ? -13.224 14.477 7.324 1.00 80.19 233 ASP A O 1
ATOM 1778 N N . ALA A 1 234 ? -14.979 15.264 8.479 1.00 82.00 234 ALA A N 1
ATOM 1779 C CA . ALA A 1 234 ? -15.890 14.168 8.147 1.00 82.00 234 ALA A CA 1
ATOM 1780 C C . ALA A 1 234 ? -16.044 13.977 6.628 1.00 82.00 234 ALA A C 1
ATOM 1782 O O . ALA A 1 234 ? -16.049 12.857 6.113 1.00 82.00 234 ALA A O 1
ATOM 1783 N N . THR A 1 235 ? -16.134 15.086 5.893 1.00 83.75 235 THR A N 1
ATOM 1784 C CA . THR A 1 235 ? -16.293 15.054 4.436 1.00 83.75 235 THR A CA 1
ATOM 1785 C C . THR A 1 235 ? -15.004 14.626 3.733 1.00 83.75 235 THR A C 1
ATOM 1787 O O . THR A 1 235 ? -15.038 13.766 2.854 1.00 83.75 235 THR A O 1
ATOM 1790 N N . ALA A 1 236 ? -13.861 15.191 4.120 1.00 79.44 236 ALA A N 1
ATOM 1791 C CA . ALA A 1 236 ? -12.577 14.974 3.460 1.00 79.44 236 ALA A CA 1
ATOM 1792 C C . ALA A 1 236 ? -11.922 13.637 3.818 1.00 79.44 236 ALA A C 1
ATOM 1794 O O . ALA A 1 236 ? -11.204 13.088 2.986 1.00 79.44 236 ALA A O 1
ATOM 1795 N N . LEU A 1 237 ? -12.161 13.112 5.023 1.00 80.50 237 LEU A N 1
ATOM 1796 C CA . LEU A 1 237 ? -11.490 11.912 5.533 1.00 80.50 237 LEU A CA 1
ATOM 1797 C C . LEU A 1 237 ? -12.383 10.669 5.586 1.00 80.50 237 LEU A C 1
ATOM 1799 O O . LEU A 1 237 ? -11.888 9.597 5.909 1.00 80.50 237 LEU A O 1
ATOM 1803 N N . ALA A 1 238 ? -13.673 10.762 5.265 1.00 85.06 238 ALA A N 1
ATOM 1804 C CA . ALA A 1 238 ? -14.531 9.578 5.156 1.00 85.06 238 ALA A CA 1
ATOM 1805 C C . ALA A 1 238 ? -15.287 9.535 3.827 1.00 85.06 238 ALA A C 1
ATOM 1807 O O . ALA A 1 238 ? -15.168 8.569 3.078 1.00 85.06 238 ALA A O 1
ATOM 1808 N N . ILE A 1 239 ? -16.007 10.605 3.483 1.00 88.69 239 ILE A N 1
ATOM 1809 C CA . ILE A 1 239 ? -16.883 10.603 2.302 1.00 88.69 239 ILE A CA 1
ATOM 1810 C C . ILE A 1 239 ? -16.100 10.669 0.994 1.00 88.69 239 ILE A C 1
ATOM 1812 O O . ILE A 1 239 ? -16.272 9.813 0.130 1.00 88.69 239 ILE A O 1
ATOM 1816 N N . ILE A 1 240 ? -15.235 11.673 0.836 1.00 82.69 240 ILE A N 1
ATOM 1817 C CA . ILE A 1 240 ? -14.467 11.863 -0.399 1.00 82.69 240 ILE A CA 1
ATOM 1818 C C . ILE A 1 240 ? -13.601 10.630 -0.721 1.00 82.69 240 ILE A C 1
ATOM 1820 O O . ILE A 1 240 ? -13.675 10.156 -1.854 1.00 82.69 240 ILE A O 1
ATOM 1824 N N . PRO A 1 241 ? -12.830 10.052 0.223 1.00 78.12 241 PRO A N 1
ATOM 1825 C CA . PRO A 1 241 ? -12.026 8.869 -0.059 1.00 78.12 241 PRO A CA 1
ATOM 1826 C C . PRO A 1 241 ? -12.873 7.655 -0.447 1.00 78.12 241 PRO A C 1
ATOM 1828 O O . PRO A 1 241 ? -12.523 6.964 -1.401 1.00 78.12 241 PRO A O 1
ATOM 1831 N N . ALA A 1 242 ? -14.008 7.433 0.227 1.00 85.19 242 ALA A N 1
ATOM 1832 C CA . ALA A 1 242 ? -14.914 6.343 -0.119 1.00 85.19 242 ALA A CA 1
ATOM 1833 C C . ALA A 1 242 ? -15.463 6.487 -1.545 1.00 85.19 242 ALA A C 1
ATOM 1835 O O . ALA A 1 242 ? -15.396 5.546 -2.332 1.00 85.19 242 ALA A O 1
ATOM 1836 N N . LEU A 1 243 ? -15.909 7.691 -1.917 1.00 78.69 243 LEU A N 1
ATOM 1837 C CA . LEU A 1 243 ? -16.404 7.976 -3.265 1.00 78.69 243 LEU A CA 1
ATOM 1838 C C . LEU A 1 243 ? -15.324 7.811 -4.340 1.00 78.69 243 LEU A C 1
ATOM 1840 O O . LEU A 1 243 ? -15.595 7.241 -5.394 1.00 78.69 243 LEU A O 1
ATOM 1844 N N . LEU A 1 244 ? -14.108 8.304 -4.090 1.00 67.62 244 LEU A N 1
ATOM 1845 C CA . LEU A 1 244 ? -13.012 8.238 -5.062 1.00 67.62 244 LEU A CA 1
ATOM 1846 C C . LEU A 1 244 ? -12.496 6.809 -5.277 1.00 67.62 244 LEU A C 1
ATOM 1848 O O . LEU A 1 244 ? -12.064 6.484 -6.381 1.00 67.62 244 LEU A O 1
ATOM 1852 N N . LEU A 1 245 ? -12.523 5.970 -4.239 1.00 71.31 245 LEU A N 1
ATOM 1853 C CA . LEU A 1 245 ? -11.988 4.604 -4.272 1.00 71.31 245 LEU A CA 1
ATOM 1854 C C . LEU A 1 245 ? -13.052 3.530 -4.532 1.00 71.31 245 LEU A C 1
ATOM 1856 O O . LEU A 1 245 ? -12.697 2.370 -4.732 1.00 71.31 245 LEU A O 1
ATOM 1860 N N . GLY A 1 246 ? -14.338 3.892 -4.512 1.00 72.94 246 GLY A N 1
ATOM 1861 C CA . GLY A 1 246 ? -15.439 2.926 -4.533 1.00 72.94 246 GLY A CA 1
ATOM 1862 C C . GLY A 1 246 ? -15.548 2.105 -3.244 1.00 72.94 246 GLY A C 1
ATOM 1863 O O . GLY A 1 246 ? -16.091 1.005 -3.277 1.00 72.94 246 GLY A O 1
ATOM 1864 N N . ALA A 1 247 ? -15.012 2.624 -2.138 1.00 86.25 247 ALA A N 1
ATOM 1865 C CA . ALA A 1 247 ? -15.127 2.026 -0.813 1.00 86.25 247 ALA A CA 1
ATOM 1866 C C . ALA A 1 247 ? -16.457 2.409 -0.144 1.00 86.25 247 ALA A C 1
ATOM 1868 O O . ALA A 1 247 ? -17.232 3.217 -0.668 1.00 86.25 247 ALA A O 1
ATOM 1869 N N . VAL A 1 248 ? -16.735 1.841 1.028 1.00 92.19 248 VAL A N 1
ATOM 1870 C CA . VAL A 1 248 ? -17.974 2.111 1.768 1.00 92.19 248 VAL A CA 1
ATOM 1871 C C . VAL A 1 248 ? -17.712 3.166 2.839 1.00 92.19 248 VAL A C 1
ATOM 1873 O O . VAL A 1 248 ? -16.772 3.043 3.615 1.00 92.19 248 VAL A O 1
ATOM 1876 N N . ALA A 1 249 ? -18.560 4.193 2.921 1.00 92.56 249 ALA A N 1
ATOM 1877 C CA . ALA A 1 249 ? -18.579 5.120 4.052 1.00 92.56 249 ALA A CA 1
ATOM 1878 C C . ALA A 1 249 ? -19.793 4.848 4.941 1.00 92.56 249 ALA A C 1
ATOM 1880 O O . ALA A 1 249 ? -20.926 4.782 4.462 1.00 92.56 249 ALA A O 1
ATOM 1881 N N . VAL A 1 250 ? -19.555 4.749 6.245 1.00 93.75 250 VAL A N 1
ATOM 1882 C CA . VAL A 1 250 ? -20.581 4.559 7.267 1.00 93.75 250 VAL A CA 1
ATOM 1883 C C . VAL A 1 250 ? -20.599 5.768 8.186 1.00 93.75 250 VAL A C 1
ATOM 1885 O O . VAL A 1 250 ? -19.580 6.159 8.755 1.00 93.75 250 VAL A O 1
ATOM 1888 N N . LEU A 1 251 ? -21.785 6.350 8.346 1.00 90.69 251 LEU A N 1
ATOM 1889 C CA . LEU A 1 251 ? -21.996 7.527 9.173 1.00 90.69 251 LEU A CA 1
ATOM 1890 C C . LEU A 1 251 ? -22.840 7.182 10.388 1.00 90.69 251 LEU A C 1
ATOM 1892 O O . LEU A 1 251 ? -23.986 6.750 10.247 1.00 90.69 251 LEU A O 1
ATOM 1896 N N . SER A 1 252 ? -22.305 7.447 11.576 1.00 88.94 252 SER A N 1
ATOM 1897 C CA . SER A 1 252 ? -23.143 7.483 12.772 1.00 88.94 252 SER A CA 1
ATOM 1898 C C . SER A 1 252 ? -23.859 8.829 12.845 1.00 88.94 252 SER A C 1
ATOM 1900 O O . SER A 1 252 ? -23.276 9.883 12.591 1.00 88.94 252 SER A O 1
ATOM 1902 N N . VAL A 1 253 ? -25.147 8.804 13.195 1.00 87.00 253 VAL A N 1
ATOM 1903 C CA . VAL A 1 253 ? -25.980 10.016 13.281 1.00 87.00 253 VAL A CA 1
ATOM 1904 C C . VAL A 1 253 ? -25.439 10.968 14.351 1.00 87.00 253 VAL A C 1
ATOM 1906 O O . VAL A 1 253 ? -25.496 12.189 14.190 1.00 87.00 253 VAL A O 1
ATOM 1909 N N . ARG A 1 254 ? -24.923 10.412 15.455 1.00 87.00 254 ARG A N 1
ATOM 1910 C CA . ARG A 1 254 ? -24.250 11.132 16.540 1.00 87.00 254 ARG A CA 1
ATOM 1911 C C . ARG A 1 254 ? -23.270 10.204 17.238 1.00 87.00 254 ARG A C 1
ATOM 1913 O O . ARG A 1 254 ? -23.638 9.091 17.596 1.00 87.00 254 ARG A O 1
ATOM 1920 N N . PHE A 1 255 ? -22.085 10.717 17.555 1.00 92.75 255 PHE A N 1
ATOM 1921 C CA . PHE A 1 255 ? -21.138 10.001 18.399 1.00 92.75 255 PHE A CA 1
ATOM 1922 C C . PHE A 1 255 ? -21.749 9.617 19.759 1.00 92.75 255 PHE A C 1
ATOM 1924 O O . PHE A 1 255 ? -22.305 10.456 20.474 1.00 92.75 255 PHE A O 1
ATOM 1931 N N . SER A 1 256 ? -21.592 8.348 20.133 1.00 93.62 256 SER A N 1
ATOM 1932 C CA . SER A 1 256 ? -21.979 7.804 21.431 1.00 93.62 256 SER A CA 1
ATOM 1933 C C . SER A 1 256 ? -20.865 6.909 21.959 1.00 93.62 256 SER A C 1
ATOM 1935 O O . SER A 1 256 ? -20.542 5.894 21.352 1.00 93.62 256 SER A O 1
ATOM 1937 N N . ALA A 1 257 ? -20.296 7.269 23.111 1.00 92.75 257 ALA A N 1
ATOM 1938 C CA . ALA A 1 257 ? -19.184 6.530 23.709 1.00 92.75 257 ALA A CA 1
ATOM 1939 C C . ALA A 1 257 ? -19.546 5.075 24.038 1.00 92.75 257 ALA A C 1
ATOM 1941 O O . ALA A 1 257 ? -18.767 4.172 23.761 1.00 92.75 257 ALA A O 1
ATOM 1942 N N . SER A 1 258 ? -20.744 4.852 24.585 1.00 92.25 258 SER A N 1
ATOM 1943 C CA . SER A 1 258 ? -21.202 3.524 24.997 1.00 92.25 258 SER A CA 1
ATOM 1944 C C . SER A 1 258 ? -21.580 2.618 23.827 1.00 92.25 258 SER A C 1
ATOM 1946 O O . SER A 1 258 ? -21.563 1.405 23.988 1.00 92.25 258 SER A O 1
ATOM 1948 N N . LYS A 1 259 ? -21.923 3.185 22.663 1.00 92.25 259 LYS A N 1
ATOM 1949 C CA . LYS A 1 259 ? -22.273 2.423 21.453 1.00 92.25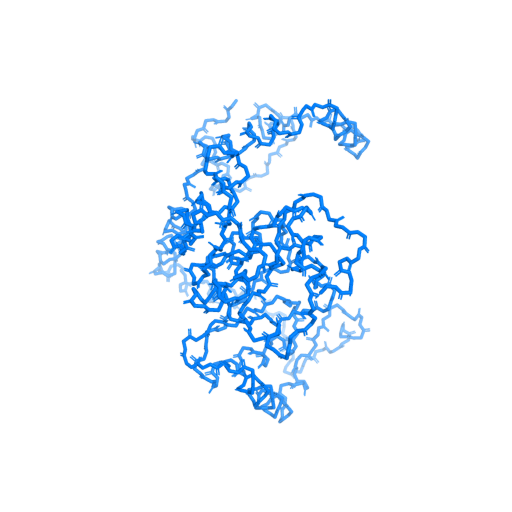 259 LYS A CA 1
ATOM 1950 C C . LYS A 1 259 ? -21.130 2.316 20.454 1.00 92.25 259 LYS A C 1
ATOM 1952 O O . LYS A 1 259 ? -21.246 1.555 19.505 1.00 92.25 259 LYS A O 1
ATOM 1957 N N . PHE A 1 260 ? -20.052 3.073 20.644 1.00 93.50 260 PHE A N 1
ATOM 1958 C CA . PHE A 1 260 ? -18.987 3.232 19.658 1.00 93.50 260 PHE A CA 1
ATOM 1959 C C . PHE A 1 260 ? -18.473 1.891 19.123 1.00 93.50 260 PHE A C 1
ATOM 1961 O O . PHE A 1 260 ? -18.514 1.655 17.919 1.00 93.50 260 PHE A O 1
ATOM 1968 N N . TRP A 1 261 ? -18.059 0.989 20.015 1.00 93.31 261 TRP A N 1
ATOM 1969 C CA . TRP A 1 261 ? -17.526 -0.309 19.610 1.00 93.31 261 TRP A CA 1
ATOM 1970 C C . TRP A 1 261 ? -18.587 -1.248 19.024 1.00 93.31 261 TRP A C 1
ATOM 1972 O O . TRP A 1 261 ? -18.275 -2.043 18.141 1.00 93.31 261 TRP A O 1
ATOM 1982 N N . ASP A 1 262 ? -19.845 -1.141 19.459 1.00 93.19 262 ASP A N 1
ATOM 1983 C CA . ASP A 1 262 ? -20.947 -1.897 18.853 1.00 93.19 262 ASP A CA 1
ATOM 1984 C C . ASP A 1 262 ? -21.235 -1.419 17.428 1.00 93.19 262 ASP A C 1
ATOM 1986 O O . ASP A 1 262 ? -21.423 -2.241 16.535 1.00 93.19 262 ASP A O 1
ATOM 1990 N N . GLU A 1 263 ? -21.221 -0.106 17.192 1.00 94.19 263 GLU A N 1
ATOM 1991 C CA . GLU A 1 263 ? -21.400 0.480 15.863 1.00 94.19 263 GLU A CA 1
ATOM 1992 C C . GLU A 1 263 ? -20.245 0.085 14.933 1.00 94.19 263 GLU A C 1
ATOM 1994 O O . GLU A 1 263 ? -20.501 -0.367 13.818 1.00 94.19 263 GLU A O 1
ATOM 1999 N N . ILE A 1 264 ? -18.993 0.145 15.402 1.00 94.69 264 ILE A N 1
ATOM 2000 C CA . ILE A 1 264 ? -17.815 -0.341 14.661 1.00 94.69 264 ILE A CA 1
ATOM 2001 C C . ILE A 1 264 ? -17.978 -1.813 14.253 1.00 94.69 264 ILE A C 1
ATOM 2003 O O . ILE A 1 264 ? -17.721 -2.161 13.103 1.00 94.69 264 ILE A O 1
ATOM 2007 N N . ARG A 1 265 ? -18.448 -2.674 15.165 1.00 94.88 265 ARG A N 1
ATOM 2008 C CA . ARG A 1 265 ? -18.669 -4.102 14.894 1.00 94.88 265 ARG A CA 1
ATOM 2009 C C . ARG A 1 265 ? -19.791 -4.364 13.902 1.00 94.88 265 ARG A C 1
ATOM 2011 O O . ARG A 1 265 ? -19.585 -5.079 12.932 1.00 94.88 265 ARG A O 1
ATOM 2018 N N . ILE A 1 266 ? -20.972 -3.796 14.144 1.00 95.19 266 ILE A N 1
ATOM 2019 C CA . ILE A 1 266 ? -22.169 -4.013 13.311 1.00 95.19 266 ILE A CA 1
ATOM 2020 C C . ILE A 1 266 ? -21.926 -3.554 11.874 1.00 95.19 266 ILE A C 1
ATOM 2022 O O . ILE A 1 266 ? -22.502 -4.098 10.936 1.00 95.19 266 ILE A O 1
ATOM 2026 N N . THR A 1 267 ? -21.091 -2.533 11.712 1.00 93.94 267 THR A N 1
ATOM 2027 C CA . THR A 1 267 ? -20.775 -1.949 10.411 1.00 93.94 267 THR A CA 1
ATOM 2028 C C . THR A 1 267 ? -19.549 -2.581 9.764 1.00 93.94 267 THR A C 1
ATOM 2030 O O . THR A 1 267 ? -19.225 -2.223 8.638 1.00 93.94 267 THR A O 1
ATOM 2033 N N . GLU A 1 268 ? -18.881 -3.506 10.461 1.00 95.06 268 GLU A N 1
ATOM 2034 C CA . GLU A 1 268 ? -17.635 -4.145 10.033 1.00 95.06 268 GLU A CA 1
ATOM 2035 C C . GLU A 1 268 ? -16.554 -3.127 9.634 1.00 95.06 268 GLU A C 1
ATOM 2037 O O . GLU A 1 268 ? -15.751 -3.368 8.733 1.00 95.06 268 GLU A O 1
ATOM 2042 N N . ALA A 1 269 ? -16.532 -1.974 10.313 1.00 95.12 269 ALA A N 1
ATOM 2043 C CA . ALA A 1 269 ? -15.641 -0.872 9.987 1.00 95.12 269 ALA A CA 1
ATOM 2044 C C . ALA A 1 269 ? -14.171 -1.314 10.002 1.00 95.12 269 ALA A C 1
ATOM 2046 O O . ALA A 1 269 ? -13.688 -1.885 10.984 1.00 95.12 269 ALA A O 1
ATOM 2047 N N . THR A 1 270 ? -13.452 -1.003 8.924 1.00 92.31 270 THR A N 1
ATOM 2048 C CA . THR A 1 270 ? -12.023 -1.310 8.775 1.00 92.31 270 THR A CA 1
ATOM 2049 C C . THR A 1 270 ? -11.144 -0.077 8.947 1.00 92.31 270 THR A C 1
ATOM 2051 O O . THR A 1 270 ? -9.956 -0.213 9.234 1.00 92.31 270 THR A O 1
ATOM 2054 N N . VAL A 1 271 ? -11.716 1.128 8.836 1.00 91.56 271 VAL A N 1
ATOM 2055 C CA . VAL A 1 271 ? -11.028 2.409 9.040 1.00 91.56 271 VAL A CA 1
ATOM 2056 C C . VAL A 1 271 ? -11.850 3.287 9.979 1.00 91.56 271 VAL A C 1
ATOM 2058 O O . VAL A 1 271 ? -13.048 3.477 9.766 1.00 91.56 271 VAL A O 1
ATOM 2061 N N . TYR A 1 272 ? -11.203 3.866 10.992 1.00 91.88 272 TYR A N 1
ATOM 2062 C CA . TYR A 1 272 ? -11.844 4.800 11.921 1.00 91.88 272 TYR A CA 1
ATOM 2063 C C . TYR A 1 272 ? -11.321 6.230 11.732 1.00 91.88 272 TYR A C 1
ATOM 2065 O O . TYR A 1 272 ? -10.145 6.503 11.969 1.00 91.88 272 TYR A O 1
ATOM 2073 N N . ASN A 1 273 ? -12.208 7.162 11.365 1.00 89.06 273 ASN A N 1
ATOM 2074 C CA . ASN A 1 273 ? -11.902 8.590 11.432 1.00 89.06 273 ASN A CA 1
ATOM 2075 C C . ASN A 1 273 ? -12.154 9.140 12.846 1.00 89.06 273 ASN A C 1
ATOM 2077 O O . ASN A 1 273 ? -13.308 9.223 13.276 1.00 89.06 273 ASN A O 1
ATOM 2081 N N . TYR A 1 274 ? -11.093 9.523 13.559 1.00 88.31 274 TYR A N 1
ATOM 2082 C CA . TYR A 1 274 ? -11.132 9.981 14.944 1.00 88.31 274 TYR A CA 1
ATOM 2083 C C . TYR A 1 274 ? -10.913 11.489 15.098 1.00 88.31 274 TYR A C 1
ATOM 2085 O O . TYR A 1 274 ? -10.226 12.147 14.327 1.00 88.31 274 TYR A O 1
ATOM 2093 N N . MET A 1 275 ? -11.414 12.022 16.211 1.00 86.38 275 MET A N 1
ATOM 2094 C CA . MET A 1 275 ? -10.981 13.297 16.778 1.00 86.38 275 MET A CA 1
ATOM 2095 C C . MET A 1 275 ? -10.332 13.001 18.127 1.00 86.38 275 MET A C 1
ATOM 2097 O O . MET A 1 275 ? -10.789 12.116 18.847 1.00 86.38 275 MET A O 1
ATOM 2101 N N . GLY A 1 276 ? -9.281 13.725 18.519 1.00 83.31 276 GLY A N 1
ATOM 2102 C CA . GLY A 1 276 ? -8.577 13.423 19.781 1.00 83.31 276 GLY A CA 1
ATOM 2103 C C . GLY A 1 276 ? -9.510 13.358 21.007 1.00 83.31 276 GLY A C 1
ATOM 2104 O O . GLY A 1 276 ? -9.310 12.557 21.919 1.00 83.31 276 GLY A O 1
ATOM 2105 N N . ALA A 1 277 ? -10.596 14.140 20.986 1.00 86.75 277 ALA A N 1
ATOM 2106 C CA . ALA A 1 277 ? -11.648 14.096 21.997 1.00 86.75 277 ALA A CA 1
ATOM 2107 C C . ALA A 1 277 ? -12.427 12.769 22.021 1.00 86.75 277 ALA A C 1
ATOM 2109 O O . ALA A 1 277 ? -12.717 12.273 23.107 1.00 86.75 277 ALA A O 1
ATOM 2110 N N . THR A 1 278 ? -12.761 12.173 20.870 1.00 90.19 278 THR A N 1
ATOM 2111 C CA . THR A 1 278 ? -13.480 10.890 20.842 1.00 90.19 278 THR A CA 1
ATOM 2112 C C . THR A 1 278 ? -12.606 9.761 21.353 1.00 90.19 278 THR A C 1
ATOM 2114 O O . THR A 1 278 ? -13.089 8.997 22.182 1.00 90.19 278 THR A O 1
ATOM 2117 N N . LEU A 1 279 ? -11.318 9.731 20.983 1.00 90.25 279 LEU A N 1
ATOM 2118 C CA . LEU A 1 279 ? -10.353 8.785 21.557 1.00 90.25 279 LEU A CA 1
ATOM 2119 C C . LEU A 1 279 ? -10.300 8.908 23.082 1.00 90.25 279 LEU A C 1
ATOM 2121 O O . LEU A 1 279 ? -10.447 7.910 23.783 1.00 90.25 279 LEU A O 1
ATOM 2125 N N . ALA A 1 280 ? -10.193 10.131 23.610 1.00 90.25 280 ALA A N 1
ATOM 2126 C CA . ALA A 1 280 ? -10.162 10.373 25.054 1.00 90.25 280 ALA A CA 1
ATOM 2127 C C . ALA A 1 280 ? -11.456 9.966 25.770 1.00 90.25 280 ALA A C 1
ATOM 2129 O O . ALA A 1 280 ? -11.415 9.518 26.915 1.00 90.25 280 ALA A O 1
ATOM 2130 N N . ILE A 1 281 ? -12.609 10.128 25.121 1.00 92.06 281 ILE A N 1
ATOM 2131 C CA . ILE A 1 281 ? -13.899 9.705 25.672 1.00 92.06 281 ILE A CA 1
ATOM 2132 C C . ILE A 1 281 ? -14.009 8.175 25.672 1.00 92.06 281 ILE A C 1
ATOM 2134 O O . ILE A 1 281 ? -14.449 7.607 26.673 1.00 92.06 281 ILE A O 1
ATOM 2138 N N . THR A 1 282 ? -13.596 7.510 24.588 1.00 91.19 282 THR A N 1
ATOM 2139 C CA . THR A 1 282 ? -13.604 6.042 24.495 1.00 91.19 282 THR A CA 1
ATOM 2140 C C . THR A 1 282 ? -12.592 5.399 25.440 1.00 91.19 282 THR A C 1
ATOM 2142 O O . THR A 1 282 ? -12.937 4.433 26.103 1.00 91.19 282 THR A O 1
ATOM 2145 N N . TYR A 1 283 ? -11.402 5.987 25.605 1.00 91.00 283 TYR A N 1
ATOM 2146 C CA . TYR A 1 283 ? -10.357 5.486 26.509 1.00 91.00 283 TYR A CA 1
ATOM 2147 C C . TYR A 1 283 ? -10.788 5.499 27.984 1.00 91.00 283 TYR A C 1
ATOM 2149 O O . TYR A 1 283 ? -10.308 4.716 28.792 1.00 91.00 283 TYR A O 1
ATOM 2157 N N . LYS A 1 284 ? -11.722 6.386 28.351 1.00 91.56 284 LYS A N 1
ATOM 2158 C CA . LYS A 1 284 ? -12.292 6.462 29.707 1.00 91.56 284 LYS A CA 1
ATOM 2159 C C . LYS A 1 284 ? -13.420 5.458 29.963 1.00 91.56 284 LYS A C 1
ATOM 2161 O O . LYS A 1 284 ? -13.919 5.412 31.088 1.00 91.56 284 LYS A O 1
ATOM 2166 N N . GLN A 1 285 ? -13.888 4.732 28.946 1.00 91.81 285 GLN A N 1
ATOM 2167 C CA . GLN A 1 285 ? -14.874 3.671 29.156 1.00 91.81 285 GLN A CA 1
ATOM 2168 C C . GLN A 1 285 ? -14.241 2.526 29.955 1.00 91.81 285 GLN A C 1
ATOM 2170 O O . GLN A 1 285 ? -13.024 2.356 29.958 1.00 91.81 285 GLN A O 1
ATOM 2175 N N . GLN A 1 286 ? -15.064 1.751 30.664 1.00 90.25 286 GLN A N 1
ATOM 2176 C CA . GLN A 1 286 ? -14.555 0.543 31.308 1.00 90.25 286 GLN A CA 1
ATOM 2177 C C . GLN A 1 286 ? -14.120 -0.454 30.226 1.00 90.25 286 GLN A C 1
ATOM 2179 O O . GLN A 1 286 ? -14.909 -0.676 29.304 1.00 90.25 286 GLN A O 1
ATOM 2184 N N . PRO A 1 287 ? -12.920 -1.055 30.342 1.00 88.56 287 PRO A N 1
ATOM 2185 C CA . PRO A 1 287 ? -12.469 -2.071 29.404 1.00 88.56 287 PRO A CA 1
ATOM 2186 C C . PRO A 1 287 ? -13.484 -3.205 29.280 1.00 88.56 287 PRO A C 1
ATOM 2188 O O . PRO A 1 287 ? -14.037 -3.676 30.278 1.00 88.56 287 PRO A O 1
ATOM 2191 N N . ASN A 1 288 ? -13.704 -3.653 28.054 1.00 88.06 288 ASN A N 1
ATOM 2192 C CA . ASN A 1 288 ? -14.583 -4.758 27.718 1.00 88.06 288 ASN A CA 1
ATOM 2193 C C . ASN A 1 288 ? -13.769 -5.861 27.029 1.00 88.06 288 ASN A C 1
ATOM 2195 O O . ASN A 1 288 ? -12.890 -5.590 26.214 1.00 88.06 288 ASN A O 1
ATOM 2199 N N . GLU A 1 289 ? -14.089 -7.127 27.301 1.00 90.69 289 GLU A N 1
ATOM 2200 C CA . GLU A 1 289 ? -13.444 -8.279 26.648 1.00 90.69 289 GLU A CA 1
ATOM 2201 C C . GLU A 1 289 ? -13.576 -8.244 25.115 1.00 90.69 289 GLU A C 1
ATOM 2203 O O . GLU A 1 289 ? -12.748 -8.803 24.397 1.00 90.69 289 GLU A O 1
ATOM 2208 N N . ARG A 1 290 ? -14.597 -7.546 24.606 1.00 89.50 290 ARG A N 1
ATOM 2209 C CA . ARG A 1 290 ? -14.870 -7.361 23.179 1.00 89.50 290 ARG A CA 1
ATOM 2210 C C . ARG A 1 290 ? -14.238 -6.108 22.575 1.00 89.50 290 ARG A C 1
ATOM 2212 O O . ARG A 1 290 ? -14.495 -5.821 21.410 1.00 89.50 290 ARG A O 1
ATOM 2219 N N . ASP A 1 291 ? -13.427 -5.349 23.307 1.00 86.06 291 ASP A N 1
ATOM 2220 C CA . ASP A 1 291 ? -12.813 -4.130 22.755 1.00 86.06 291 ASP A CA 1
ATOM 2221 C C . ASP A 1 291 ? -11.885 -4.429 21.573 1.00 86.06 291 ASP A C 1
ATOM 2223 O O . ASP A 1 291 ? -11.738 -3.592 20.696 1.00 86.06 291 ASP A O 1
ATOM 2227 N N . ARG A 1 292 ? -11.322 -5.643 21.497 1.00 88.31 292 ARG A N 1
ATOM 2228 C CA . ARG A 1 292 ? -10.492 -6.100 20.366 1.00 88.31 292 ARG A CA 1
ATOM 2229 C C . ARG A 1 292 ? -11.260 -6.858 19.281 1.00 88.31 292 ARG A C 1
ATOM 2231 O O . ARG A 1 292 ? -10.671 -7.256 18.282 1.00 88.31 292 ARG A O 1
ATOM 2238 N N . ASP A 1 293 ? -12.553 -7.090 19.482 1.00 93.69 293 ASP A N 1
ATOM 2239 C CA . ASP A 1 293 ? -13.437 -7.772 18.533 1.00 93.69 293 ASP A CA 1
ATOM 2240 C C . ASP A 1 293 ? -13.890 -6.766 17.461 1.00 93.69 293 ASP A C 1
ATOM 2242 O O . ASP A 1 293 ? -15.015 -6.276 17.508 1.00 93.69 293 ASP A O 1
ATOM 2246 N N . HIS A 1 294 ? -12.984 -6.352 16.564 1.00 93.38 294 HIS A N 1
ATOM 2247 C CA . HIS A 1 294 ? -13.268 -5.417 15.467 1.00 93.38 294 HIS A CA 1
ATOM 2248 C C . HIS A 1 294 ? -12.284 -5.554 14.292 1.00 93.38 294 HIS A C 1
ATOM 2250 O O . HIS A 1 294 ? -11.169 -6.045 14.451 1.00 93.38 294 HIS A O 1
ATOM 2256 N N . ASN A 1 295 ? -12.647 -4.996 13.131 1.00 91.44 295 ASN A N 1
ATOM 2257 C CA . ASN A 1 295 ? -11.832 -5.045 11.908 1.00 91.44 295 ASN A CA 1
ATOM 2258 C C . ASN A 1 295 ? -10.997 -3.777 11.646 1.00 91.44 295 ASN A C 1
ATOM 2260 O O . ASN A 1 295 ? -10.302 -3.702 10.631 1.00 91.44 295 ASN A O 1
ATOM 2264 N N . VAL A 1 296 ? -11.054 -2.771 12.529 1.00 91.62 296 VAL A N 1
ATOM 2265 C CA . VAL A 1 296 ? -10.326 -1.504 12.346 1.00 91.62 296 VAL A CA 1
ATOM 2266 C C . VAL A 1 296 ? -8.817 -1.754 12.282 1.00 91.62 296 VAL A C 1
ATOM 2268 O O . VAL A 1 296 ? -8.234 -2.280 13.229 1.00 91.62 296 VAL A O 1
ATOM 2271 N N . ARG A 1 297 ? -8.187 -1.348 11.170 1.00 86.06 297 ARG A N 1
ATOM 2272 C CA . ARG A 1 297 ? -6.741 -1.462 10.925 1.00 86.06 297 ARG A CA 1
ATOM 2273 C C . ARG A 1 297 ? -6.041 -0.110 11.102 1.00 86.06 297 ARG A C 1
ATOM 2275 O O . ARG A 1 297 ? -5.187 -0.022 11.981 1.00 86.06 297 ARG A O 1
ATOM 2282 N N . PRO A 1 298 ? -6.366 0.948 10.329 1.00 84.31 298 PRO A N 1
ATOM 2283 C CA . PRO A 1 298 ? -5.939 2.294 10.673 1.00 84.31 298 PRO A CA 1
ATOM 2284 C C . PRO A 1 298 ? -7.065 3.085 11.350 1.00 84.31 298 PRO A C 1
ATOM 2286 O O . PRO A 1 298 ? -8.217 3.100 10.907 1.00 84.31 298 PRO A O 1
ATOM 2289 N N . ALA A 1 299 ? -6.688 3.814 12.397 1.00 87.19 299 ALA A N 1
ATOM 2290 C CA . ALA A 1 299 ? -7.442 4.955 12.888 1.00 87.19 299 ALA A CA 1
ATOM 2291 C C . ALA A 1 299 ? -6.662 6.225 12.530 1.00 87.19 299 ALA A C 1
ATOM 2293 O O . ALA A 1 299 ? -5.460 6.308 12.787 1.00 87.19 299 ALA A O 1
ATOM 2294 N N . TRP A 1 300 ? -7.319 7.207 11.922 1.00 82.75 300 TRP A N 1
ATOM 2295 C CA . TRP A 1 300 ? -6.680 8.457 11.511 1.00 82.75 300 TRP A CA 1
ATOM 2296 C C . TRP A 1 300 ? -7.439 9.670 12.014 1.00 82.75 300 TRP A C 1
ATOM 2298 O O . TRP A 1 300 ? -8.635 9.592 12.267 1.00 82.75 300 TRP A O 1
ATOM 2308 N N . GLY A 1 301 ? -6.743 10.791 12.174 1.00 79.25 301 GLY A N 1
ATOM 2309 C CA . GLY A 1 301 ? -7.359 12.011 12.674 1.00 79.25 301 GLY A CA 1
ATOM 2310 C C . GLY A 1 301 ? -6.414 12.863 13.503 1.00 79.25 301 GLY A C 1
ATOM 2311 O O . GLY A 1 301 ? -5.216 12.588 13.616 1.00 79.25 301 GLY A O 1
ATOM 2312 N N . ILE A 1 302 ? -6.958 13.920 14.100 1.00 75.62 302 ILE A N 1
ATOM 2313 C CA . ILE A 1 302 ? -6.188 14.894 14.880 1.00 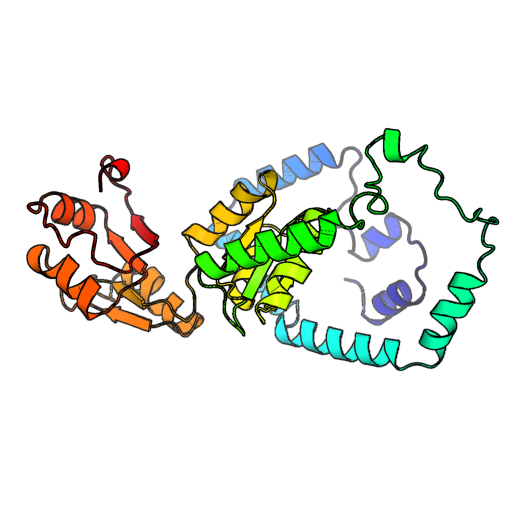75.62 302 ILE A CA 1
ATOM 2314 C C . ILE A 1 302 ? -6.972 15.426 16.096 1.00 75.62 302 ILE A C 1
ATOM 2316 O O . ILE A 1 302 ? -8.204 15.444 16.096 1.00 75.62 302 ILE A O 1
ATOM 2320 N N . PRO A 1 303 ? -6.284 15.906 17.150 1.00 82.38 303 PRO A N 1
ATOM 2321 C CA . PRO A 1 303 ? -4.876 15.650 17.465 1.00 82.38 303 PRO A CA 1
ATOM 2322 C C . PRO A 1 303 ? -4.667 14.214 17.974 1.00 82.38 303 PRO A C 1
ATOM 2324 O O . PRO A 1 303 ? -5.604 13.591 18.473 1.00 82.38 303 PRO A O 1
ATOM 2327 N N . LEU A 1 304 ? -3.434 13.710 17.884 1.00 81.94 304 LEU A N 1
ATOM 2328 C CA . LEU A 1 304 ? -3.042 12.416 18.449 1.00 81.94 304 LEU A CA 1
ATOM 2329 C C . LEU A 1 304 ? -2.852 12.548 19.976 1.00 81.94 304 LEU A C 1
ATOM 2331 O O . LEU A 1 304 ? -1.992 13.325 20.401 1.00 81.94 304 LEU A O 1
ATOM 2335 N N . PRO A 1 305 ? -3.634 11.846 20.818 1.00 81.56 305 PRO A N 1
ATOM 2336 C CA . PRO A 1 305 ? -3.483 11.928 22.270 1.00 81.56 305 PRO A CA 1
ATOM 2337 C C . PRO A 1 305 ? -2.201 11.247 22.769 1.00 81.56 305 PRO A C 1
ATOM 2339 O O . PRO A 1 305 ? -1.730 10.280 22.179 1.00 81.56 305 PRO A O 1
ATOM 2342 N N . SER A 1 306 ? -1.667 11.692 23.911 1.00 86.44 306 SER A N 1
ATOM 2343 C CA . SER A 1 306 ? -0.434 11.129 24.488 1.00 86.44 306 SER A CA 1
ATOM 2344 C C . SER A 1 306 ? -0.558 9.664 24.923 1.00 86.44 306 SER A C 1
ATOM 2346 O O . SER A 1 306 ? 0.445 8.963 24.968 1.00 86.44 306 SER A O 1
ATOM 2348 N N . PHE A 1 307 ? -1.773 9.203 25.232 1.00 85.19 307 PHE A N 1
ATOM 2349 C CA . PHE A 1 307 ? -2.061 7.831 25.668 1.00 85.19 307 PHE A CA 1
ATOM 2350 C C . PHE A 1 307 ? -2.263 6.847 24.503 1.00 85.19 307 PHE A C 1
ATOM 2352 O O . PHE A 1 307 ? -2.618 5.702 24.740 1.00 85.19 307 PHE A O 1
ATOM 2359 N N . VAL A 1 308 ? -2.062 7.252 23.242 1.00 82.88 308 VAL A N 1
ATOM 2360 C CA . VAL A 1 308 ? -2.383 6.397 22.081 1.00 82.88 308 VAL A CA 1
ATOM 2361 C C . VAL A 1 308 ? -1.595 5.081 22.029 1.00 82.88 308 VAL A C 1
ATOM 2363 O O . VAL A 1 308 ? -2.046 4.130 21.415 1.00 82.88 308 VAL A O 1
ATOM 2366 N N . GLN A 1 309 ? -0.429 5.009 22.679 1.00 80.19 309 GLN A N 1
ATOM 2367 C CA . GLN A 1 309 ? 0.350 3.767 22.798 1.00 80.19 309 GLN A CA 1
ATOM 2368 C C . GLN A 1 309 ? -0.350 2.712 23.676 1.00 80.19 309 GLN A C 1
ATOM 2370 O O . GLN A 1 309 ? -0.040 1.530 23.574 1.00 80.19 309 GLN A O 1
ATOM 2375 N N . GLU A 1 310 ? -1.259 3.150 24.549 1.00 82.12 310 GLU A N 1
ATOM 2376 C CA . GLU A 1 310 ? -2.014 2.319 25.494 1.00 82.12 310 GLU A CA 1
ATOM 2377 C C . GLU A 1 310 ? -3.453 2.042 25.021 1.00 82.12 310 GLU A C 1
ATOM 2379 O O . GLU A 1 310 ? -4.151 1.254 25.659 1.00 82.12 310 GLU A O 1
ATOM 2384 N N . TYR A 1 311 ? -3.895 2.714 23.950 1.00 77.69 311 TYR A N 1
ATOM 2385 C CA . TYR A 1 311 ? -5.231 2.595 23.356 1.00 77.69 311 TYR A CA 1
ATOM 2386 C C . TYR A 1 311 ? -5.317 1.362 22.452 1.00 77.69 311 TYR A C 1
ATOM 2388 O O . TYR A 1 311 ? -6.263 0.568 22.639 1.00 77.69 311 TYR A O 1
#

Sequence (311 aa):
MMGLLKAKELLLTGRLVDVDEVLKLGLLTEISDDPKVRALELARQLSELPSVSLASSKTALETTLFHNMKSCLKDEVEVASHCFAQSDAALGYPNFAARKATTARLGHDTKDVAKGNIRDLSTALSSSFDTAAVALAGGLRKVDIAPGDRALAMMENSVEMAYSWMAVDRLGGIWVPINPELKSVTLKGVITSAQPKLAIVDEALLPELHRLTWLIIFFSDVLYCPFPLFHLDATALAIIPALLLGAVAVLSVRFSASKFWDEIRITEATVYNYMGATLAITYKQQPNERDRDHNVRPAWGIPLPSFVQEY

Organism: NCBI:txid56676

InterPro domains:
  IPR000873 AMP-dependent synthetase/ligase domain [PF00501] (129-209)
  IPR029045 ClpP/crotonase-like domain superfamily [SSF52096] (2-100)
  IPR042099 ANL, N-terminal domain [G3DSA:3.40.50.12780] (215-300)